Protein AF-0000000077138197 (afdb_homodimer)

pLDDT: mean 92.33, std 5.96, range [62.5, 98.19]

Sequence (238 aa):
MLIQSHRQENHLLLSIQRDVLMENSREFYQEFEKAIESSNFGKLTMDFHSVKFLDSSGIGAVIKASSALHNRGVEIFVTNLNKNLNSVFRLSGLNHILSILTLDEYLSKFPEFQNTLEAMLIQSHRQENHLLLSIQRDVLMENSREFYQEFEKAIESSNFGKLTMDFHSVKFLDSSGIGAVIKASSALHNRGVEIFVTNLNKNLNSVFRLSGLNHILSILTLDEYLSKFPEFQNTLEA

Nearest PDB structures (foldseek):
  1vc1-assembly1_B  TM=9.041E-01  e=8.697E-09  Thermotoga maritima
  1th8-assembly1_B  TM=8.758E-01  e=4.724E-08  Geobacillus stearothermophilus
  1til-assembly1_B  TM=8.844E-01  e=6.129E-08  Geobacillus stearothermophilus
  3f43-assembly1_A-2  TM=8.772E-01  e=8.839E-07  Thermotoga maritima
  1h4z-assembly1_A  TM=7.553E-01  e=9.433E-07  Lysinibacillus sphaericus

Solvent-accessible surface area (backbone atoms only — not comparable to full-atom values): 12598 Å² total; per-residue (Å²): 132,51,66,46,79,45,78,53,88,49,32,38,38,34,35,33,57,44,59,35,29,68,93,43,23,65,58,47,45,53,51,50,51,61,68,51,60,71,68,82,48,52,31,36,35,42,34,30,71,53,35,77,52,68,44,46,37,18,49,9,38,53,36,46,54,51,31,64,32,55,79,68,68,33,47,53,36,35,31,42,64,46,73,66,45,48,51,50,31,56,55,57,31,46,60,76,72,37,46,74,35,54,59,68,60,42,36,71,77,42,56,89,46,46,72,71,72,74,98,133,52,66,47,79,45,80,52,88,50,32,39,37,36,37,32,58,44,59,35,29,66,93,43,23,65,59,45,46,53,50,49,51,59,67,52,60,71,68,82,48,52,32,38,34,41,34,30,72,53,33,76,52,68,43,45,37,19,49,11,39,53,35,45,55,50,31,66,32,55,80,69,68,35,46,52,36,35,30,41,64,47,73,64,45,48,50,50,30,57,55,56,32,45,61,76,70,36,47,75,34,53,60,69,58,41,36,72,76,43,57,88,46,45,72,70,72,73,100

Structure (mmCIF, N/CA/C/O backbone):
data_AF-0000000077138197-model_v1
#
loop_
_entity.id
_entity.type
_entity.pdbx_description
1 polymer 'Anti-sigma factor antagonist'
#
loop_
_atom_site.group_PDB
_atom_site.id
_atom_site.type_symbol
_atom_site.label_atom_id
_atom_site.label_alt_id
_atom_site.label_comp_id
_atom_site.label_asym_id
_atom_site.label_entity_id
_atom_site.label_seq_id
_atom_site.pdbx_PDB_ins_code
_atom_site.Cartn_x
_atom_site.Cartn_y
_atom_site.Cartn_z
_atom_site.occupancy
_atom_site.B_iso_or_equiv
_atom_site.auth_seq_id
_atom_site.auth_comp_id
_atom_site.auth_asym_id
_atom_site.auth_atom_id
_atom_site.pdbx_PDB_model_num
ATOM 1 N N . MET A 1 1 ? 6.266 -9.695 -21.234 1 87.81 1 MET A N 1
ATOM 2 C CA . MET A 1 1 ? 5.578 -10.484 -20.219 1 87.81 1 MET A CA 1
ATOM 3 C C . MET A 1 1 ? 6.164 -10.219 -18.844 1 87.81 1 MET A C 1
ATOM 5 O O . MET A 1 1 ? 7.383 -10.289 -18.656 1 87.81 1 MET A O 1
ATOM 9 N N . LEU A 1 2 ? 5.281 -9.82 -17.859 1 94.88 2 LEU A N 1
ATOM 10 C CA . LEU A 1 2 ? 5.734 -9.383 -16.531 1 94.88 2 LEU A CA 1
ATOM 11 C C . LEU A 1 2 ? 5.598 -10.508 -15.516 1 94.88 2 LEU A C 1
ATOM 13 O O . LEU A 1 2 ? 6.293 -10.516 -14.5 1 94.88 2 LEU A O 1
ATOM 17 N N . ILE A 1 3 ? 4.727 -11.438 -15.852 1 97.06 3 ILE A N 1
ATOM 18 C CA . ILE A 1 3 ? 4.438 -12.477 -14.859 1 97.06 3 ILE A CA 1
ATOM 19 C C . ILE A 1 3 ? 4.453 -13.844 -15.531 1 97.06 3 ILE A C 1
ATOM 21 O O . ILE A 1 3 ? 3.842 -14.039 -16.594 1 97.06 3 ILE A O 1
ATOM 25 N N . GLN A 1 4 ? 5.215 -14.75 -15.031 1 96.5 4 GLN A N 1
ATOM 26 C CA . GLN A 1 4 ? 5.156 -16.156 -15.406 1 96.5 4 GLN A CA 1
ATOM 27 C C . GLN A 1 4 ? 4.434 -16.984 -14.344 1 96.5 4 GLN A C 1
ATOM 29 O O . GLN A 1 4 ? 4.766 -16.906 -13.156 1 96.5 4 GLN A O 1
ATOM 34 N N . SER A 1 5 ? 3.525 -17.781 -14.781 1 94.75 5 SER A N 1
ATOM 35 C CA . SER A 1 5 ? 2.695 -18.516 -13.828 1 94.75 5 SER A CA 1
ATOM 36 C C . SER A 1 5 ? 3.027 -20 -13.836 1 94.75 5 SER A C 1
ATOM 38 O O . SER A 1 5 ? 3.279 -20.578 -14.898 1 94.75 5 SER A O 1
ATOM 40 N N . HIS A 1 6 ? 3.121 -20.547 -12.609 1 94.06 6 HIS A N 1
ATOM 41 C CA . HIS A 1 6 ? 3.262 -21.984 -12.414 1 94.06 6 HIS A CA 1
ATOM 42 C C . HIS A 1 6 ? 2.227 -22.516 -11.422 1 94.06 6 HIS A C 1
ATOM 44 O O . HIS A 1 6 ? 2.072 -21.969 -10.328 1 94.06 6 HIS A O 1
ATOM 50 N N . ARG A 1 7 ? 1.563 -23.531 -11.859 1 92.06 7 ARG A N 1
ATOM 51 C CA . ARG A 1 7 ? 0.532 -24.078 -10.977 1 92.06 7 ARG A CA 1
ATOM 52 C C . ARG A 1 7 ? 0.875 -25.5 -10.547 1 92.06 7 ARG A C 1
ATOM 54 O O . ARG A 1 7 ? 1.329 -26.297 -11.359 1 92.06 7 ARG A O 1
ATOM 61 N N . GLN A 1 8 ? 0.761 -25.641 -9.219 1 90.56 8 GLN A N 1
ATOM 62 C CA . GLN A 1 8 ? 0.839 -26.984 -8.641 1 90.56 8 GLN A CA 1
ATOM 63 C C . GLN A 1 8 ? -0.302 -27.219 -7.652 1 90.56 8 GLN A C 1
ATOM 65 O O . GLN A 1 8 ? -0.311 -26.656 -6.555 1 90.56 8 GLN A O 1
ATOM 70 N N . GLU A 1 9 ? -1.23 -28.125 -8.078 1 86.94 9 GLU A N 1
ATOM 71 C CA . GLU A 1 9 ? -2.361 -28.469 -7.219 1 86.94 9 GLU A CA 1
ATOM 72 C C . GLU A 1 9 ? -3.111 -27.219 -6.77 1 86.94 9 GLU A C 1
ATOM 74 O O . GLU A 1 9 ? -3.631 -26.469 -7.594 1 86.94 9 GLU A O 1
ATOM 79 N N . ASN A 1 10 ? -3.051 -26.922 -5.566 1 92.88 10 ASN A N 1
ATOM 80 C CA . ASN A 1 10 ? -3.812 -25.844 -4.969 1 92.88 10 ASN A CA 1
ATOM 81 C C . ASN A 1 10 ? -2.941 -24.609 -4.73 1 92.88 10 ASN A C 1
ATOM 83 O O . ASN A 1 10 ? -3.23 -23.797 -3.846 1 92.88 10 ASN A O 1
ATOM 87 N N . HIS A 1 11 ? -1.806 -24.531 -5.484 1 95.62 11 HIS A N 1
ATOM 88 C CA . HIS A 1 11 ? -0.837 -23.469 -5.273 1 95.62 11 HIS A CA 1
ATOM 89 C C . HIS A 1 11 ? -0.413 -22.828 -6.594 1 95.62 11 HIS A C 1
ATOM 91 O O . HIS A 1 11 ? 0.076 -23.531 -7.488 1 95.62 11 HIS A O 1
ATOM 97 N N . LEU A 1 12 ? -0.648 -21.562 -6.719 1 96.12 12 LEU A N 1
ATOM 98 C CA . LEU A 1 12 ? -0.235 -20.797 -7.887 1 96.12 12 LEU A CA 1
ATOM 99 C C . LEU A 1 12 ? 1.014 -19.984 -7.582 1 96.12 12 LEU A C 1
ATOM 101 O O . LEU A 1 12 ? 1.04 -19.219 -6.613 1 96.12 12 LEU A O 1
ATOM 105 N N . LEU A 1 13 ? 2.053 -20.219 -8.336 1 96.81 13 LEU A N 1
ATOM 106 C CA . LEU A 1 13 ? 3.287 -19.453 -8.227 1 96.81 13 LEU A CA 1
ATOM 107 C C . LEU A 1 13 ? 3.395 -18.438 -9.359 1 96.81 13 LEU A C 1
ATOM 109 O O . LEU A 1 13 ? 3.334 -18.812 -10.539 1 96.81 13 LEU A O 1
ATOM 113 N N . LEU A 1 14 ? 3.51 -17.172 -9.016 1 97.12 14 LEU A N 1
ATOM 114 C CA . LEU A 1 14 ? 3.719 -16.109 -9.984 1 97.12 14 LEU A CA 1
ATOM 115 C C . LEU A 1 14 ? 5.141 -15.562 -9.898 1 97.12 14 LEU A C 1
ATOM 117 O O . LEU A 1 14 ? 5.523 -14.977 -8.891 1 97.12 14 LEU A O 1
ATOM 121 N N . SER A 1 15 ? 5.863 -15.789 -10.922 1 97.69 15 SER A N 1
ATOM 122 C CA . SER A 1 15 ? 7.203 -15.219 -11.008 1 97.69 15 SER A CA 1
ATOM 123 C C . SER A 1 15 ? 7.188 -13.859 -11.695 1 97.69 15 SER A C 1
ATOM 125 O O . SER A 1 15 ? 6.871 -13.758 -12.883 1 97.69 15 SER A O 1
ATOM 127 N N . ILE A 1 16 ? 7.543 -12.797 -10.914 1 97.94 16 ILE A N 1
ATOM 128 C CA . ILE A 1 16 ? 7.613 -11.453 -11.477 1 97.94 16 ILE A CA 1
ATOM 129 C C . ILE A 1 16 ? 8.938 -11.273 -12.219 1 97.94 16 ILE A C 1
ATOM 131 O O . ILE A 1 16 ? 10.008 -11.445 -11.633 1 97.94 16 ILE A O 1
ATOM 135 N N . GLN A 1 17 ? 8.859 -10.82 -13.43 1 97.06 17 GLN A N 1
ATOM 136 C CA . GLN A 1 17 ? 9.992 -10.969 -14.328 1 97.06 17 GLN A CA 1
ATOM 137 C C . GLN A 1 17 ? 10.82 -9.68 -14.398 1 97.06 17 GLN A C 1
ATOM 139 O O . GLN A 1 17 ? 11.906 -9.664 -14.977 1 97.06 17 GLN A O 1
ATOM 144 N N . ARG A 1 18 ? 10.312 -8.617 -13.922 1 95.69 18 ARG A N 1
ATOM 145 C CA . ARG A 1 18 ? 11.023 -7.344 -13.922 1 95.69 18 ARG A CA 1
ATOM 146 C C . ARG A 1 18 ? 10.438 -6.387 -12.891 1 95.69 18 ARG A C 1
ATOM 148 O O . ARG A 1 18 ? 9.461 -6.711 -12.219 1 95.69 18 ARG A O 1
ATOM 155 N N . ASP A 1 19 ? 11.062 -5.254 -12.812 1 96.69 19 ASP A N 1
ATOM 156 C CA . ASP A 1 19 ? 10.633 -4.223 -11.867 1 96.69 19 ASP A CA 1
ATOM 157 C C . ASP A 1 19 ? 9.203 -3.771 -12.172 1 96.69 19 ASP A C 1
ATOM 159 O O . ASP A 1 19 ? 8.797 -3.707 -13.328 1 96.69 19 ASP A O 1
ATOM 163 N N . VAL A 1 20 ? 8.43 -3.553 -11.172 1 93.75 20 VAL A N 1
ATOM 164 C CA . VAL A 1 20 ? 7.086 -3.006 -11.305 1 93.75 20 VAL A CA 1
ATOM 165 C C . VAL A 1 20 ? 7.098 -1.517 -10.969 1 93.75 20 VAL A C 1
ATOM 167 O O . VAL A 1 20 ? 7.316 -1.136 -9.812 1 93.75 20 VAL A O 1
ATOM 170 N N . LEU A 1 21 ? 6.918 -0.719 -11.992 1 91.5 21 LEU A N 1
ATOM 171 C CA . LEU A 1 21 ? 6.996 0.733 -11.891 1 91.5 21 LEU A CA 1
ATOM 172 C C . LEU A 1 21 ? 5.738 1.389 -12.453 1 91.5 21 LEU A C 1
ATOM 174 O O . LEU A 1 21 ? 4.828 0.698 -12.914 1 91.5 21 LEU A O 1
ATOM 178 N N . MET A 1 22 ? 5.668 2.59 -12.297 1 86.94 22 MET A N 1
ATOM 179 C CA . MET A 1 22 ? 4.531 3.373 -12.773 1 86.94 22 MET A CA 1
ATOM 180 C C . MET A 1 22 ? 4.238 3.07 -14.242 1 86.94 22 MET A C 1
ATOM 182 O O . MET A 1 22 ? 3.084 2.873 -14.625 1 86.94 22 MET A O 1
ATOM 186 N N . GLU A 1 23 ? 5.238 2.92 -15.008 1 89.94 23 GLU A N 1
ATOM 187 C CA . GLU A 1 23 ? 5.094 2.805 -16.453 1 89.94 23 GLU A CA 1
ATOM 188 C C . GLU A 1 23 ? 4.441 1.48 -16.844 1 89.94 23 GLU A C 1
ATOM 190 O O . GLU A 1 23 ? 3.861 1.359 -17.922 1 89.94 23 GLU A O 1
ATOM 195 N N . ASN A 1 24 ? 4.551 0.459 -15.922 1 93.38 24 ASN A N 1
ATOM 196 C CA . ASN A 1 24 ? 4.035 -0.843 -16.328 1 93.38 24 ASN A CA 1
ATOM 197 C C . ASN A 1 24 ? 3.086 -1.423 -15.289 1 93.38 24 ASN A C 1
ATOM 199 O O . ASN A 1 24 ? 2.744 -2.605 -15.344 1 93.38 24 ASN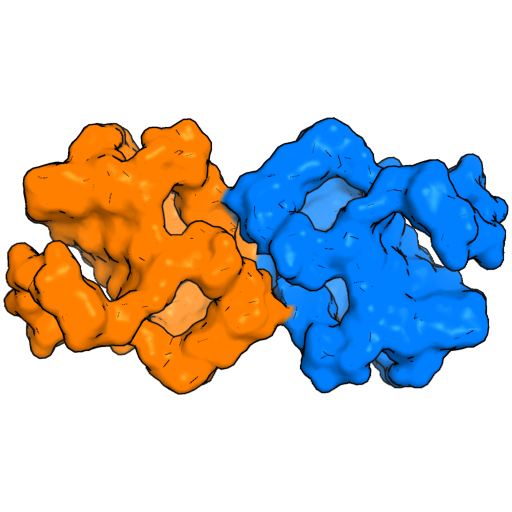 A O 1
ATOM 203 N N . SER A 1 25 ? 2.748 -0.617 -14.344 1 91.06 25 SER A N 1
ATOM 204 C CA . SER A 1 25 ? 1.896 -1.076 -13.25 1 91.06 25 SER A CA 1
ATOM 205 C C . SER A 1 25 ? 0.551 -1.574 -13.773 1 91.06 25 SER A C 1
ATOM 207 O O . SER A 1 25 ? 0.013 -2.562 -13.266 1 91.06 25 SER A O 1
ATOM 209 N N . AR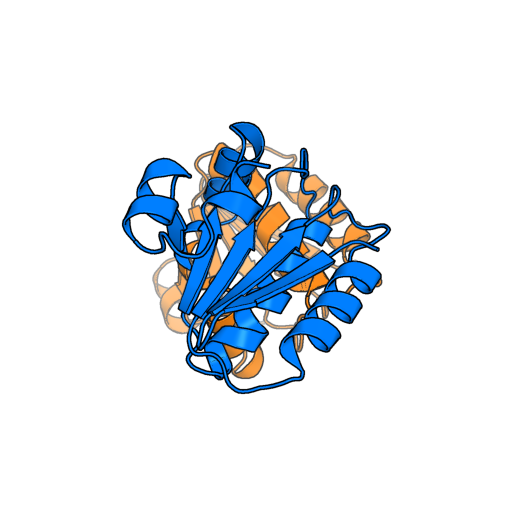G A 1 26 ? -0.021 -0.911 -14.734 1 89.5 26 ARG A N 1
ATOM 210 C CA . ARG A 1 26 ? -1.283 -1.343 -15.328 1 89.5 26 ARG A CA 1
ATOM 211 C C . ARG A 1 26 ? -1.139 -2.707 -15.992 1 89.5 26 ARG A C 1
ATOM 213 O O . ARG A 1 26 ? -1.975 -3.592 -15.797 1 89.5 26 ARG A O 1
ATOM 220 N N . GLU A 1 27 ? -0.152 -2.775 -16.766 1 93.94 27 GLU A N 1
ATOM 221 C CA . GLU A 1 27 ? 0.129 -4.047 -17.422 1 93.94 27 GLU A CA 1
ATOM 222 C C . GLU A 1 27 ? 0.333 -5.164 -16.406 1 93.94 27 GLU A C 1
ATOM 224 O O . GLU A 1 27 ? -0.181 -6.27 -16.578 1 93.94 27 GLU A O 1
ATOM 229 N N . PHE A 1 28 ? 1.085 -4.926 -15.359 1 95.38 28 PHE A N 1
ATOM 230 C CA . PHE A 1 28 ? 1.297 -5.887 -14.281 1 95.38 28 PHE A CA 1
ATOM 231 C C . PHE A 1 28 ? -0.034 -6.398 -13.742 1 95.38 28 PHE A C 1
ATOM 233 O O . PHE A 1 28 ? -0.247 -7.609 -13.641 1 95.38 28 PHE A O 1
ATOM 240 N N . TYR A 1 29 ? -0.879 -5.508 -13.477 1 92.25 29 TYR A N 1
ATOM 241 C CA . TYR A 1 29 ? -2.137 -5.906 -12.859 1 92.25 29 TYR A CA 1
ATOM 242 C C . TYR A 1 29 ? -3.008 -6.68 -13.844 1 92.25 29 TYR A C 1
ATOM 244 O O . TYR A 1 29 ? -3.684 -7.641 -13.461 1 92.25 29 TYR A O 1
ATOM 252 N N . GLN A 1 30 ? -2.986 -6.25 -15.062 1 93.31 30 GLN A N 1
ATOM 253 C CA . GLN A 1 30 ? -3.75 -6.977 -16.078 1 93.31 30 GLN A CA 1
ATOM 254 C C . GLN A 1 30 ? -3.271 -8.422 -16.203 1 93.31 30 GLN A C 1
ATOM 256 O O . GLN A 1 30 ? -4.086 -9.344 -16.266 1 93.31 30 GLN A O 1
ATOM 261 N N . GLU A 1 31 ? -2.039 -8.562 -16.172 1 95.5 31 GLU A N 1
ATOM 262 C CA . GLU A 1 31 ? -1.493 -9.914 -16.266 1 95.5 31 GLU A CA 1
ATOM 263 C C . GLU A 1 31 ? -1.791 -10.703 -14.984 1 95.5 31 GLU A C 1
ATOM 265 O O . GLU A 1 31 ? -2.064 -11.906 -15.047 1 95.5 31 GLU A O 1
ATOM 270 N N . PHE A 1 32 ? -1.693 -10.016 -13.875 1 95.62 32 PHE A N 1
ATOM 271 C CA . PHE A 1 32 ? -2.047 -10.641 -12.609 1 95.62 32 PHE A CA 1
ATOM 272 C C . PHE A 1 32 ? -3.482 -11.148 -12.641 1 95.62 32 PHE A C 1
ATOM 274 O O . PHE A 1 32 ? -3.74 -12.312 -12.328 1 95.62 32 PHE A O 1
ATOM 281 N N . GLU A 1 33 ? -4.352 -10.312 -13.086 1 93.06 33 GLU A N 1
ATOM 282 C CA . GLU A 1 33 ? -5.762 -10.68 -13.148 1 93.06 33 GLU A CA 1
ATOM 283 C C . GLU A 1 33 ? -5.98 -11.891 -14.055 1 93.06 33 GLU A C 1
ATOM 285 O O . GLU A 1 33 ? -6.746 -12.797 -13.711 1 93.06 33 GLU A O 1
ATOM 290 N N . LYS A 1 34 ? -5.332 -11.844 -15.133 1 93.94 34 LYS A N 1
ATOM 291 C CA . LYS A 1 34 ? -5.438 -12.961 -16.078 1 93.94 34 LYS A CA 1
ATOM 292 C C . LYS A 1 34 ? -4.934 -14.258 -15.445 1 93.94 34 LYS A C 1
ATOM 294 O O . LYS A 1 34 ? -5.535 -15.312 -15.633 1 93.94 34 LYS A O 1
ATOM 299 N N . ALA A 1 35 ? -3.863 -14.148 -14.688 1 93.44 35 ALA A N 1
ATOM 300 C CA . ALA A 1 35 ? -3.242 -15.328 -14.086 1 93.44 35 ALA A CA 1
ATOM 301 C C . ALA A 1 35 ? -4.156 -15.945 -13.031 1 93.44 35 ALA A C 1
ATOM 303 O O . ALA A 1 35 ? -4.141 -17.156 -12.828 1 93.44 35 ALA A O 1
ATOM 304 N N . ILE A 1 36 ? -4.965 -15.125 -12.383 1 92.81 36 ILE A N 1
ATOM 305 C CA . ILE A 1 36 ? -5.734 -15.656 -11.266 1 92.81 36 ILE A CA 1
ATOM 306 C C . ILE A 1 36 ? -7.164 -15.953 -11.711 1 92.81 36 ILE A C 1
ATOM 308 O O . ILE A 1 36 ? -7.988 -16.422 -10.922 1 92.81 36 ILE A O 1
ATOM 312 N N . GLU A 1 37 ? -7.387 -15.531 -12.93 1 87.31 37 GLU A N 1
ATOM 313 C CA . GLU A 1 37 ? -8.742 -15.719 -13.43 1 87.31 37 GLU A CA 1
ATOM 314 C C . GLU A 1 37 ? -9.203 -17.156 -13.266 1 87.31 37 GLU A C 1
ATOM 316 O O . GLU A 1 37 ? -10.367 -17.422 -12.938 1 87.31 37 GLU A O 1
ATOM 321 N N . SER A 1 38 ? -8.281 -18.016 -13.492 1 72.44 38 SER A N 1
ATOM 322 C CA . SER A 1 38 ? -8.695 -19.406 -13.305 1 72.44 38 SER A CA 1
ATOM 323 C C . SER A 1 38 ? -8.648 -19.797 -11.828 1 72.44 38 SER A C 1
ATOM 325 O O . SER A 1 38 ? -7.719 -19.438 -11.109 1 72.44 38 SER A O 1
ATOM 327 N N . SER A 1 39 ? -9.781 -19.703 -11.031 1 63.22 39 SER A N 1
ATOM 328 C CA . SER A 1 39 ? -10.195 -19.406 -9.664 1 63.22 39 SER A CA 1
ATOM 329 C C . SER A 1 39 ? -9.828 -20.531 -8.711 1 63.22 39 SER A C 1
ATOM 331 O O . SER A 1 39 ? -9.867 -20.375 -7.492 1 63.22 39 SER A O 1
ATOM 333 N N . ASN A 1 40 ? -9.352 -21.781 -8.914 1 81.31 40 ASN A N 1
ATOM 334 C CA . ASN A 1 40 ? -9.453 -22.594 -7.707 1 81.31 40 ASN A CA 1
ATOM 335 C C . ASN A 1 40 ? -8.086 -22.906 -7.113 1 81.31 40 ASN A C 1
ATOM 337 O O . ASN A 1 40 ? -7.418 -23.844 -7.535 1 81.31 40 ASN A O 1
ATOM 341 N N . PHE A 1 41 ? -7.492 -21.984 -6.367 1 91.81 41 PHE A N 1
ATOM 342 C CA . PHE A 1 41 ? -6.297 -22.219 -5.566 1 91.81 41 PHE A CA 1
ATOM 343 C C . PHE A 1 41 ? -6.422 -21.578 -4.195 1 91.81 41 PHE A C 1
ATOM 345 O O . PHE A 1 41 ? -7.047 -20.516 -4.055 1 91.81 41 PHE A O 1
ATOM 352 N N . GLY A 1 42 ? -5.895 -22.25 -3.256 1 94 42 GLY A N 1
ATOM 353 C CA . GLY A 1 42 ? -5.969 -21.766 -1.887 1 94 42 GLY A CA 1
ATOM 354 C C . GLY A 1 42 ? -4.734 -20.984 -1.461 1 94 42 GLY A C 1
ATOM 355 O O . GLY A 1 42 ? -4.738 -20.328 -0.422 1 94 42 GLY A O 1
ATOM 356 N N . LYS A 1 43 ? -3.646 -21.094 -2.33 1 95.56 43 LYS A N 1
ATOM 357 C CA . LYS A 1 43 ? -2.387 -20.422 -2.01 1 95.56 43 LYS A CA 1
ATOM 358 C C . LYS A 1 43 ? -1.781 -19.766 -3.248 1 95.56 43 LYS A C 1
ATOM 360 O O . LYS A 1 43 ? -1.862 -20.328 -4.348 1 95.56 43 LYS A O 1
ATOM 365 N N . LEU A 1 44 ? -1.231 -18.641 -3.09 1 96.25 44 LEU A N 1
ATOM 366 C CA . LEU A 1 44 ? -0.506 -17.938 -4.148 1 96.25 44 LEU A CA 1
ATOM 367 C C . LEU A 1 44 ? 0.832 -17.422 -3.635 1 96.25 44 LEU A C 1
ATOM 369 O O . LEU A 1 44 ? 0.91 -16.875 -2.529 1 96.25 44 LEU A O 1
ATOM 373 N N . THR A 1 45 ? 1.837 -17.656 -4.414 1 97.19 45 THR A N 1
ATOM 374 C CA . THR A 1 45 ? 3.154 -17.109 -4.102 1 97.19 45 THR A CA 1
ATOM 375 C C . THR A 1 45 ? 3.607 -16.141 -5.188 1 97.19 45 THR A C 1
ATOM 377 O O . THR A 1 45 ? 3.484 -16.422 -6.379 1 97.19 45 THR A O 1
ATOM 380 N N . MET A 1 46 ? 4.051 -15.031 -4.75 1 97.69 46 MET A N 1
ATOM 381 C CA . MET A 1 46 ? 4.754 -14.109 -5.641 1 97.69 46 MET A CA 1
ATOM 382 C C . MET A 1 46 ? 6.262 -14.211 -5.449 1 97.69 46 MET A C 1
ATOM 384 O O . MET A 1 46 ? 6.766 -14.047 -4.34 1 97.69 46 MET A O 1
ATOM 388 N N . ASP A 1 47 ? 6.895 -14.594 -6.527 1 98.19 47 ASP A N 1
ATOM 389 C CA . ASP A 1 47 ? 8.352 -14.719 -6.551 1 98.19 47 ASP A CA 1
ATOM 390 C C . ASP A 1 47 ? 9 -13.469 -7.145 1 98.19 47 ASP A C 1
ATOM 392 O O . ASP A 1 47 ? 8.75 -13.133 -8.305 1 98.19 47 ASP A O 1
ATOM 396 N N . PHE A 1 48 ? 9.875 -12.789 -6.371 1 98.06 48 PHE A N 1
ATOM 397 C CA . PHE A 1 48 ? 10.445 -11.516 -6.777 1 98.06 48 PHE A CA 1
ATOM 398 C C . PHE A 1 48 ? 11.914 -11.664 -7.145 1 98.06 48 PHE A C 1
ATOM 400 O O . PHE A 1 48 ? 12.688 -10.703 -7.059 1 98.06 48 PHE A O 1
ATOM 407 N N . HIS A 1 49 ? 12.305 -12.82 -7.527 1 96.94 49 HIS A N 1
ATOM 408 C CA . HIS A 1 49 ? 13.695 -13.141 -7.805 1 96.94 49 HIS A CA 1
ATOM 409 C C . HIS A 1 49 ? 14.273 -12.203 -8.859 1 96.94 49 HIS A C 1
ATOM 411 O O . HIS A 1 49 ? 15.438 -11.812 -8.781 1 96.94 49 HIS A O 1
ATOM 417 N N . SER A 1 50 ? 13.5 -11.773 -9.828 1 97.31 50 SER A N 1
ATOM 418 C CA . SER A 1 50 ? 13.992 -10.992 -10.969 1 97.31 50 SER A CA 1
ATOM 419 C C . SER A 1 50 ? 13.68 -9.516 -10.789 1 97.31 50 SER A C 1
ATOM 421 O O . SER A 1 50 ? 13.859 -8.719 -11.719 1 97.31 50 SER A O 1
ATOM 423 N N . VAL A 1 51 ? 13.172 -9.117 -9.617 1 97.69 51 VAL A N 1
ATOM 424 C CA . VAL A 1 51 ? 12.766 -7.734 -9.359 1 97.69 51 VAL A CA 1
ATOM 425 C C . VAL A 1 51 ? 13.844 -7.031 -8.531 1 97.69 51 VAL A C 1
ATOM 427 O O . VAL A 1 51 ? 14.273 -7.543 -7.496 1 97.69 51 VAL A O 1
ATOM 430 N N . LYS A 1 52 ? 14.242 -5.938 -8.977 1 96.75 52 LYS A N 1
ATOM 431 C CA . LYS A 1 52 ? 15.273 -5.188 -8.266 1 96.75 52 LYS A CA 1
ATOM 432 C C . LYS A 1 52 ? 14.672 -4.023 -7.484 1 96.75 52 LYS A C 1
ATOM 434 O O . LYS A 1 52 ? 15.172 -3.666 -6.414 1 96.75 52 LYS A O 1
ATOM 439 N N . PHE A 1 53 ? 13.531 -3.557 -8.125 1 94.25 53 PHE A N 1
ATOM 440 C CA . PHE A 1 53 ? 13.008 -2.326 -7.543 1 94.25 53 PHE A CA 1
ATOM 441 C C . PHE A 1 53 ? 11.492 -2.252 -7.703 1 94.25 53 PHE A C 1
ATOM 443 O O . PHE A 1 53 ? 10.938 -2.816 -8.648 1 94.25 53 PHE A O 1
ATOM 450 N N . LEU A 1 54 ? 10.867 -1.54 -6.648 1 93.31 54 LEU A N 1
ATOM 451 C CA . LEU A 1 54 ? 9.461 -1.146 -6.699 1 93.31 54 LEU A CA 1
ATOM 452 C C . LEU A 1 54 ? 9.305 0.343 -6.406 1 93.31 54 LEU A C 1
ATOM 454 O O . LEU A 1 54 ? 9.875 0.853 -5.438 1 93.31 54 LEU A O 1
ATOM 458 N N . ASP A 1 55 ? 8.688 1.013 -7.246 1 89.25 55 ASP A N 1
ATOM 459 C CA . ASP A 1 55 ? 8.32 2.379 -6.883 1 89.25 55 ASP A CA 1
ATOM 460 C C . ASP A 1 55 ? 6.934 2.428 -6.25 1 89.25 55 ASP A C 1
ATOM 462 O O . ASP A 1 55 ? 6.355 1.388 -5.93 1 89.25 55 ASP A O 1
ATOM 466 N N . SER A 1 56 ? 6.383 3.512 -6.055 1 85.81 56 SER A N 1
ATOM 467 C CA . SER A 1 56 ? 5.102 3.668 -5.375 1 85.81 56 SER A CA 1
ATOM 468 C C . SER A 1 56 ? 3.977 3.006 -6.16 1 85.81 56 SER A C 1
ATOM 470 O O . SER A 1 56 ? 3.066 2.414 -5.578 1 85.81 56 SER A O 1
ATOM 472 N N . SER A 1 57 ? 4.035 3.186 -7.449 1 87.88 57 SER A N 1
ATOM 473 C CA . SER A 1 57 ? 3.004 2.553 -8.266 1 87.88 57 SER A CA 1
ATOM 474 C C . SER A 1 57 ? 3.109 1.032 -8.203 1 87.88 57 SER A C 1
ATOM 476 O O . SER A 1 57 ? 2.092 0.334 -8.211 1 87.88 57 SER A O 1
ATOM 478 N N . GLY A 1 58 ? 4.355 0.58 -8.133 1 92.25 58 GLY A N 1
ATOM 479 C CA . GLY A 1 58 ? 4.562 -0.849 -7.957 1 92.25 58 GLY A CA 1
ATOM 480 C C . GLY A 1 58 ? 4.023 -1.37 -6.637 1 92.25 58 GLY A C 1
ATOM 481 O O . GLY A 1 58 ? 3.387 -2.426 -6.594 1 92.25 58 GLY A O 1
ATOM 482 N N . ILE A 1 59 ? 4.219 -0.625 -5.645 1 92.38 59 ILE A N 1
ATOM 483 C CA . ILE A 1 59 ? 3.674 -0.951 -4.328 1 92.38 59 ILE A CA 1
ATOM 484 C C . ILE A 1 59 ? 2.15 -1.022 -4.402 1 92.38 59 ILE A C 1
ATOM 486 O O . ILE A 1 59 ? 1.546 -1.995 -3.945 1 92.38 59 ILE A O 1
ATOM 490 N N . GLY A 1 60 ? 1.594 -0.039 -4.977 1 91.56 60 GLY A N 1
ATOM 491 C CA . GLY A 1 60 ? 0.152 -0.014 -5.164 1 91.56 60 GLY A CA 1
ATOM 492 C C . GLY A 1 60 ? -0.369 -1.21 -5.938 1 91.56 60 GLY A C 1
ATOM 493 O O . GLY A 1 60 ? -1.402 -1.782 -5.582 1 91.56 60 GLY A O 1
ATOM 494 N N . ALA A 1 61 ? 0.363 -1.564 -6.949 1 92.06 61 ALA A N 1
ATOM 495 C CA . ALA A 1 61 ? -0.044 -2.691 -7.785 1 92.06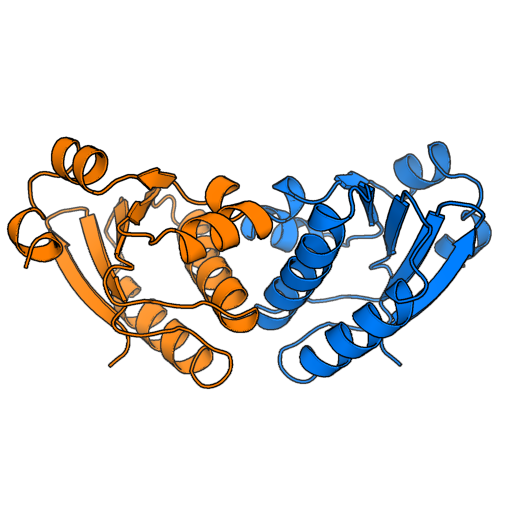 61 ALA A CA 1
ATOM 496 C C . ALA A 1 61 ? -0.025 -3.996 -6.992 1 92.06 61 ALA A C 1
ATOM 498 O O . ALA A 1 61 ? -0.935 -4.816 -7.113 1 92.06 61 ALA A O 1
ATOM 499 N N . VAL A 1 62 ? 0.988 -4.176 -6.172 1 94.31 62 VAL A N 1
ATOM 500 C CA . VAL A 1 62 ? 1.102 -5.371 -5.348 1 94.31 62 VAL A CA 1
ATOM 501 C C . VAL A 1 62 ? -0.028 -5.398 -4.32 1 94.31 62 VAL A C 1
ATOM 503 O O . VAL A 1 62 ? -0.641 -6.445 -4.09 1 94.31 62 VAL A O 1
ATOM 506 N N . ILE A 1 63 ? -0.327 -4.332 -3.801 1 92.31 63 ILE A N 1
ATOM 507 C CA . ILE A 1 63 ? -1.41 -4.215 -2.83 1 92.31 63 ILE A CA 1
ATOM 508 C C . ILE A 1 63 ? -2.744 -4.527 -3.506 1 92.31 63 ILE A C 1
ATOM 510 O O . ILE A 1 63 ? -3.557 -5.281 -2.967 1 92.31 63 ILE A O 1
ATOM 514 N N 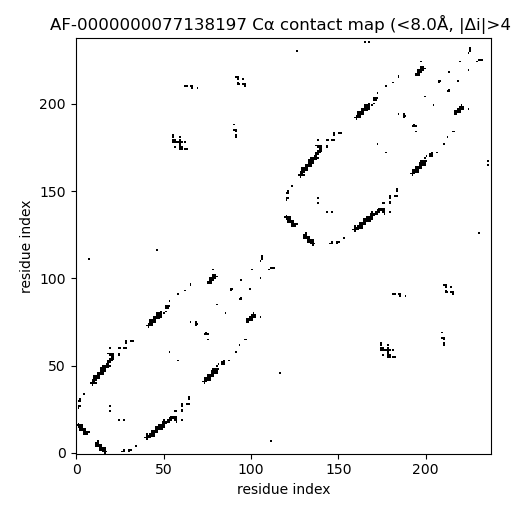. LYS A 1 64 ? -2.941 -3.9 -4.66 1 90.12 64 LYS A N 1
ATOM 515 C CA . LYS A 1 64 ? -4.172 -4.164 -5.402 1 90.12 64 LYS A CA 1
ATOM 516 C C . LYS A 1 64 ? -4.332 -5.652 -5.695 1 90.12 64 LYS A C 1
ATOM 518 O O . LYS A 1 64 ? -5.41 -6.219 -5.504 1 90.12 64 LYS A O 1
ATOM 523 N N . ALA A 1 65 ? -3.293 -6.227 -6.137 1 91.75 65 ALA A N 1
ATOM 524 C CA . ALA A 1 65 ? -3.293 -7.656 -6.426 1 91.75 65 ALA A CA 1
ATOM 525 C C . ALA A 1 65 ? -3.621 -8.469 -5.172 1 91.75 65 ALA A C 1
ATOM 527 O O . ALA A 1 65 ? -4.473 -9.359 -5.211 1 91.75 65 ALA A O 1
ATOM 528 N N . SER A 1 66 ? -2.961 -8.133 -4.055 1 91.56 66 SER A N 1
ATOM 529 C CA . SER A 1 66 ? -3.154 -8.844 -2.799 1 91.56 66 SER A CA 1
ATOM 530 C C . SER A 1 66 ? -4.578 -8.672 -2.277 1 91.56 66 SER A C 1
ATOM 532 O O . SER A 1 66 ? -5.18 -9.617 -1.772 1 91.56 66 SER A O 1
ATOM 534 N N . SER A 1 67 ? -5.105 -7.535 -2.445 1 87.06 67 SER A N 1
ATOM 535 C CA . SER A 1 67 ? -6.461 -7.242 -1.984 1 87.06 67 SER A CA 1
ATOM 536 C C . SER A 1 67 ? -7.496 -8.055 -2.76 1 87.06 67 SER A C 1
ATOM 538 O O . SER A 1 67 ? -8.477 -8.523 -2.186 1 87.06 67 SER A O 1
ATOM 540 N N . ALA A 1 68 ? -7.246 -8.172 -4.047 1 86 68 ALA A N 1
ATOM 541 C CA . ALA A 1 68 ? -8.148 -8.953 -4.887 1 86 68 ALA A CA 1
ATOM 542 C C . ALA A 1 68 ? -8.211 -10.406 -4.418 1 86 68 ALA A C 1
ATOM 544 O O . ALA A 1 68 ? -9.242 -11.062 -4.566 1 86 68 ALA A O 1
ATOM 545 N N . LEU A 1 69 ? -7.164 -10.867 -3.773 1 89.06 69 LEU A N 1
ATOM 546 C CA . LEU A 1 69 ? -7.066 -12.258 -3.352 1 89.06 69 LEU A CA 1
ATOM 547 C C . LEU A 1 69 ? -7.609 -12.438 -1.937 1 89.06 69 LEU A C 1
ATOM 549 O O . LEU A 1 69 ? -8.086 -13.516 -1.583 1 89.06 69 LEU A O 1
ATOM 553 N N . HIS A 1 70 ? -7.359 -11.414 -1.103 1 82.31 70 HIS A N 1
ATOM 554 C CA . HIS A 1 70 ? -7.855 -11.492 0.268 1 82.31 70 HIS A CA 1
ATOM 555 C C . HIS A 1 70 ? -9.352 -11.766 0.298 1 82.31 70 HIS A C 1
ATOM 557 O O . HIS A 1 70 ? -9.828 -12.555 1.123 1 82.31 70 HIS A O 1
ATOM 563 N N . ASN A 1 71 ? -10.031 -11.195 -0.671 1 77.19 71 ASN A N 1
ATOM 564 C CA . ASN A 1 71 ? -11.477 -11.375 -0.752 1 77.19 71 ASN A CA 1
ATOM 565 C C . ASN A 1 71 ? -11.844 -12.805 -1.142 1 77.19 71 ASN A C 1
ATOM 567 O O . ASN A 1 71 ? -12.984 -13.227 -0.949 1 77.19 71 ASN A O 1
ATOM 571 N N . ARG A 1 72 ? -10.875 -13.609 -1.601 1 83.75 72 ARG A N 1
ATOM 572 C CA . ARG A 1 72 ? -11.109 -14.961 -2.086 1 83.75 72 ARG A CA 1
ATOM 573 C C . ARG A 1 72 ? -10.695 -16 -1.046 1 83.75 72 ARG A C 1
ATOM 575 O O . ARG A 1 72 ? -10.898 -17.203 -1.241 1 83.75 72 ARG A O 1
ATOM 582 N N . GLY A 1 73 ? -10.125 -15.602 0.035 1 85.44 73 GLY A N 1
ATOM 583 C CA . GLY A 1 73 ? -9.664 -16.531 1.054 1 85.44 73 GLY A CA 1
ATOM 584 C C . GLY A 1 73 ? -8.344 -17.203 0.703 1 85.44 73 GLY A C 1
ATOM 585 O O . GLY A 1 73 ? -8.055 -18.297 1.181 1 85.44 73 GLY A O 1
ATOM 586 N N . VAL A 1 74 ? -7.645 -16.688 -0.229 1 92.12 74 VAL A N 1
ATOM 587 C CA . VAL A 1 74 ? -6.371 -17.234 -0.687 1 92.12 74 VAL A CA 1
ATOM 588 C C . VAL A 1 74 ? -5.246 -16.75 0.229 1 92.12 74 VAL A C 1
ATOM 590 O O . VAL A 1 74 ? -5.176 -15.57 0.574 1 92.12 74 VAL A O 1
ATOM 593 N N . GLU A 1 75 ? -4.371 -17.656 0.694 1 94.06 75 GLU A N 1
ATOM 594 C CA . GLU A 1 75 ? -3.154 -17.281 1.412 1 94.06 75 GLU A CA 1
ATOM 595 C C . GLU A 1 75 ? -2.074 -16.797 0.451 1 94.06 75 GLU A C 1
ATOM 597 O O . GLU A 1 75 ? -1.779 -17.453 -0.547 1 94.06 75 GLU A O 1
ATOM 602 N N . ILE A 1 76 ? -1.538 -15.672 0.76 1 95.31 76 ILE A N 1
ATOM 603 C CA . ILE A 1 76 ? -0.573 -15.07 -0.155 1 95.31 76 ILE A CA 1
ATOM 604 C C . ILE A 1 76 ? 0.817 -15.094 0.476 1 95.31 76 ILE A C 1
ATOM 606 O O . ILE A 1 76 ? 1.002 -14.633 1.603 1 95.31 76 ILE A O 1
ATOM 610 N N . PHE A 1 77 ? 1.793 -15.633 -0.294 1 97.38 77 PHE A N 1
ATOM 611 C CA . PHE A 1 77 ? 3.193 -15.664 0.113 1 97.38 77 PHE A CA 1
ATOM 612 C C . PHE A 1 77 ? 4.055 -14.844 -0.839 1 97.38 77 PHE A C 1
ATOM 614 O O . PHE A 1 77 ? 3.707 -14.672 -2.01 1 97.38 77 PHE A O 1
ATOM 621 N N . VAL A 1 78 ? 5.152 -14.328 -0.33 1 98.12 78 VAL A N 1
ATOM 622 C CA . VAL A 1 78 ? 6.172 -13.625 -1.104 1 98.12 78 VAL A CA 1
ATOM 623 C C . VAL A 1 78 ? 7.551 -14.195 -0.785 1 98.12 78 VAL A C 1
ATOM 625 O O . VAL A 1 78 ? 7.863 -14.461 0.378 1 98.12 78 VAL A O 1
ATOM 628 N N . THR A 1 79 ? 8.312 -14.406 -1.782 1 98.06 79 THR A N 1
ATOM 629 C CA . THR A 1 79 ? 9.664 -14.906 -1.558 1 98.06 79 THR A CA 1
ATOM 630 C C . THR A 1 79 ? 10.656 -14.234 -2.502 1 98.06 79 THR A C 1
ATOM 632 O O . THR A 1 79 ? 10.258 -13.492 -3.4 1 98.06 79 THR A O 1
ATOM 635 N N . ASN A 1 80 ? 11.953 -14.391 -2.184 1 98 80 ASN A N 1
ATOM 636 C CA . ASN A 1 80 ? 13.07 -13.922 -2.998 1 98 80 ASN A CA 1
ATOM 637 C C . ASN A 1 80 ? 13.117 -12.398 -3.076 1 98 80 ASN A C 1
ATOM 639 O O . ASN A 1 80 ? 13.336 -11.836 -4.148 1 98 80 ASN A O 1
ATOM 643 N N . LEU A 1 81 ? 12.867 -11.82 -1.938 1 97.75 81 LEU A N 1
ATOM 644 C CA . LEU A 1 81 ? 13.102 -10.383 -1.833 1 97.75 81 LEU A CA 1
ATOM 645 C C . LEU A 1 81 ? 14.578 -10.086 -1.605 1 97.75 81 LEU A C 1
ATOM 647 O O . LEU A 1 81 ? 15.219 -10.711 -0.759 1 97.75 81 LEU A O 1
ATOM 651 N N . ASN A 1 82 ? 15.07 -9.188 -2.436 1 97.44 82 ASN A N 1
ATOM 652 C CA . ASN A 1 82 ? 16.406 -8.688 -2.096 1 97.44 82 ASN A CA 1
ATOM 653 C C . ASN A 1 82 ? 16.359 -7.715 -0.922 1 97.44 82 ASN A C 1
ATOM 655 O O . ASN A 1 82 ? 15.281 -7.426 -0.394 1 97.44 82 ASN A O 1
ATOM 659 N N . LYS A 1 83 ? 17.453 -7.215 -0.514 1 96.75 83 LYS A N 1
ATOM 660 C CA . LYS A 1 83 ? 17.562 -6.355 0.663 1 96.75 83 LYS A CA 1
ATOM 661 C C . LYS A 1 83 ? 16.703 -5.102 0.498 1 96.75 83 LYS A C 1
ATOM 663 O O . LYS A 1 83 ? 15.953 -4.73 1.401 1 96.75 83 LYS A O 1
ATOM 668 N N . ASN A 1 84 ? 16.828 -4.523 -0.693 1 96 84 ASN A N 1
ATOM 669 C CA . ASN A 1 84 ? 16.062 -3.307 -0.976 1 96 84 ASN A CA 1
ATOM 670 C C . ASN A 1 84 ? 14.562 -3.559 -0.937 1 96 84 ASN A C 1
ATOM 672 O O . ASN A 1 84 ? 13.82 -2.793 -0.323 1 96 84 ASN A O 1
ATOM 676 N N . LEU A 1 85 ? 14.141 -4.684 -1.487 1 97.25 85 LEU A N 1
ATOM 677 C CA . LEU A 1 85 ? 12.719 -5.004 -1.53 1 97.25 85 LEU A CA 1
ATOM 678 C C . LEU A 1 85 ? 12.195 -5.312 -0.134 1 97.25 85 LEU A C 1
ATOM 680 O O . LEU A 1 85 ? 11.055 -4.977 0.191 1 97.25 85 LEU A O 1
ATOM 684 N N . ASN A 1 86 ? 13.055 -5.902 0.679 1 96.56 86 ASN A N 1
ATOM 685 C CA . ASN A 1 86 ? 12.664 -6.137 2.064 1 96.56 86 ASN A CA 1
ATOM 686 C C . ASN A 1 86 ? 12.375 -4.828 2.795 1 96.56 86 ASN A C 1
ATOM 688 O O . ASN A 1 86 ? 11.383 -4.723 3.52 1 96.56 86 ASN A O 1
ATOM 692 N N . SER A 1 87 ? 13.227 -3.912 2.564 1 93.44 87 SER A N 1
ATOM 693 C CA . SER A 1 87 ? 13.039 -2.604 3.182 1 93.44 87 SER A CA 1
ATOM 694 C C . SER A 1 87 ? 11.758 -1.935 2.68 1 93.44 87 SER A C 1
ATOM 696 O O . SER A 1 87 ? 10.992 -1.375 3.467 1 93.44 87 SER A O 1
ATOM 698 N N . VAL A 1 88 ? 11.531 -2.039 1.416 1 93 88 VAL A N 1
ATOM 699 C CA . VAL A 1 88 ? 10.344 -1.455 0.8 1 93 88 VAL A CA 1
ATOM 700 C C . VAL A 1 88 ? 9.094 -2.1 1.383 1 93 88 VAL A C 1
ATOM 702 O O . VAL A 1 88 ? 8.133 -1.405 1.731 1 93 88 VAL A O 1
ATOM 705 N N . PHE A 1 89 ? 9.086 -3.404 1.57 1 94.94 89 PHE A N 1
ATOM 706 C CA . PHE A 1 89 ? 7.941 -4.125 2.111 1 94.94 89 PHE A CA 1
ATOM 707 C C . PHE A 1 89 ? 7.672 -3.713 3.553 1 94.94 89 PHE A C 1
ATOM 709 O O . PHE A 1 89 ? 6.52 -3.545 3.949 1 94.94 89 PHE A O 1
ATOM 716 N N . ARG A 1 90 ? 8.695 -3.473 4.25 1 91.12 90 ARG A N 1
ATOM 717 C CA . ARG A 1 90 ? 8.555 -3.062 5.641 1 91.12 90 ARG A CA 1
ATOM 718 C C . ARG A 1 90 ? 8.031 -1.636 5.742 1 91.12 90 ARG A C 1
ATOM 720 O O . ARG A 1 90 ? 7.066 -1.372 6.465 1 91.12 90 ARG A O 1
ATOM 727 N N . LEU A 1 91 ? 8.641 -0.788 4.957 1 87.06 91 LEU A N 1
ATOM 728 C CA . LEU A 1 91 ? 8.297 0.63 5.004 1 87.06 91 LEU A CA 1
ATOM 729 C C . LEU A 1 91 ? 6.875 0.861 4.516 1 87.06 91 LEU A C 1
ATOM 731 O O . LEU A 1 91 ? 6.18 1.748 5.012 1 87.06 91 LEU A O 1
ATOM 735 N N . SER A 1 92 ? 6.441 0.048 3.594 1 89.25 92 SER A N 1
ATOM 736 C CA . SER A 1 92 ? 5.125 0.228 2.992 1 89.25 92 SER A CA 1
ATOM 737 C C . SER A 1 92 ? 4.059 -0.556 3.748 1 89.25 92 SER A C 1
ATOM 739 O O . SER A 1 92 ? 2.867 -0.436 3.455 1 89.25 92 SER A O 1
ATOM 741 N N . GLY A 1 93 ? 4.488 -1.456 4.703 1 88.5 93 GLY A N 1
ATOM 742 C CA . GLY A 1 93 ? 3.549 -2.248 5.48 1 88.5 93 GLY A CA 1
ATOM 743 C C . GLY A 1 93 ? 3.076 -3.494 4.754 1 88.5 93 GLY A C 1
ATOM 744 O O . GLY A 1 93 ? 2.16 -4.176 5.219 1 88.5 93 GLY A O 1
ATOM 745 N N . LEU A 1 94 ? 3.641 -3.816 3.645 1 92.38 94 LEU A N 1
ATOM 746 C CA . LEU A 1 94 ? 3.273 -5.008 2.887 1 92.38 94 LEU A CA 1
ATOM 747 C C . LEU A 1 94 ? 3.496 -6.27 3.715 1 92.38 94 LEU A C 1
ATOM 749 O O . LEU A 1 94 ? 2.758 -7.246 3.572 1 92.38 94 LEU A O 1
ATOM 753 N N . ASN A 1 95 ? 4.469 -6.172 4.582 1 91.69 95 ASN A N 1
ATOM 754 C CA . ASN A 1 95 ? 4.77 -7.332 5.41 1 91.69 95 ASN A CA 1
ATOM 755 C C . ASN A 1 95 ? 3.656 -7.609 6.418 1 91.69 95 ASN A C 1
ATOM 757 O O . ASN A 1 95 ? 3.619 -8.68 7.031 1 91.69 95 ASN A O 1
ATOM 761 N N . HIS A 1 96 ? 2.727 -6.75 6.496 1 88.75 96 HIS A N 1
ATOM 762 C CA . HIS A 1 96 ? 1.599 -6.957 7.395 1 88.75 96 HIS A CA 1
ATOM 763 C C . HIS A 1 96 ? 0.452 -7.672 6.688 1 88.75 96 HIS A C 1
ATOM 765 O O . HIS A 1 96 ? -0.422 -8.25 7.336 1 88.75 96 HIS A O 1
ATOM 771 N N . ILE A 1 97 ? 0.462 -7.59 5.363 1 87.62 97 ILE A N 1
ATOM 772 C CA . ILE A 1 97 ? -0.679 -8.172 4.664 1 87.62 97 ILE A CA 1
ATOM 773 C C . ILE A 1 97 ? -0.227 -9.383 3.857 1 87.62 97 ILE A C 1
ATOM 775 O O . ILE A 1 97 ? -1.053 -10.188 3.42 1 87.62 97 ILE A O 1
ATOM 779 N N . LEU A 1 98 ? 1.034 -9.477 3.682 1 93.5 98 LEU A N 1
ATOM 780 C CA . LEU A 1 98 ? 1.613 -10.594 2.945 1 93.5 98 LEU A CA 1
ATOM 781 C C . LEU A 1 98 ? 2.561 -11.398 3.832 1 93.5 98 LEU A C 1
ATOM 783 O O . LEU A 1 98 ? 3.25 -10.828 4.684 1 93.5 98 LEU A O 1
ATOM 787 N N . SER A 1 99 ? 2.654 -12.75 3.592 1 96.06 99 SER A N 1
ATOM 788 C CA . SER A 1 99 ? 3.598 -13.602 4.309 1 96.06 99 SER A CA 1
ATOM 789 C C . SER A 1 99 ? 4.93 -13.688 3.574 1 96.06 99 SER A C 1
ATOM 791 O O . SER A 1 99 ? 5.031 -14.344 2.533 1 96.06 99 SER A O 1
ATOM 793 N N . ILE A 1 100 ? 5.883 -13.039 4.145 1 97.56 100 ILE A N 1
ATOM 794 C CA . ILE A 1 100 ? 7.195 -13.023 3.514 1 97.56 100 ILE A CA 1
ATOM 795 C C . ILE A 1 100 ? 8.031 -14.188 4.039 1 97.56 100 ILE A C 1
ATOM 797 O O . ILE A 1 100 ? 8.219 -14.328 5.25 1 97.56 100 ILE A O 1
ATOM 801 N N . LEU A 1 101 ? 8.508 -14.992 3.162 1 97.56 101 LEU A N 1
ATOM 802 C CA . LEU A 1 101 ? 9.359 -16.125 3.514 1 97.56 101 LEU A CA 1
ATOM 803 C C . LEU A 1 101 ? 10.695 -16.031 2.787 1 97.56 101 LEU A C 1
ATOM 805 O O . LEU A 1 101 ? 10.75 -15.656 1.613 1 97.56 101 LEU A O 1
ATOM 809 N N . THR A 1 102 ? 11.727 -16.406 3.523 1 96.75 102 THR A N 1
ATOM 810 C CA . THR A 1 102 ? 12.977 -16.656 2.811 1 96.75 102 THR A CA 1
ATOM 811 C C . THR A 1 102 ? 12.828 -17.828 1.84 1 96.75 102 THR A C 1
ATOM 813 O O . THR A 1 102 ? 11.883 -18.609 1.949 1 96.75 102 THR A O 1
ATOM 816 N N . LEU A 1 103 ? 13.766 -17.875 0.926 1 96.19 103 LEU A N 1
ATOM 817 C CA . LEU A 1 103 ? 13.695 -18.984 -0.02 1 96.19 103 LEU A CA 1
ATOM 818 C C . LEU A 1 103 ? 13.75 -20.312 0.707 1 96.19 103 LEU A C 1
ATOM 820 O O . LEU A 1 103 ? 12.969 -21.219 0.403 1 96.19 103 LEU A O 1
ATOM 824 N N . ASP A 1 104 ? 14.641 -20.406 1.681 1 96.38 104 ASP A N 1
ATOM 825 C CA . ASP A 1 104 ? 14.789 -21.641 2.43 1 96.38 104 ASP A CA 1
ATOM 826 C C . ASP A 1 104 ? 13.5 -22 3.168 1 96.38 104 ASP A C 1
ATOM 828 O O . ASP A 1 104 ? 13.055 -23.141 3.139 1 96.38 104 ASP A O 1
ATOM 832 N N . GLU A 1 105 ? 12.914 -21.094 3.848 1 97.56 105 GLU A N 1
ATOM 833 C CA . GLU A 1 105 ? 11.656 -21.297 4.559 1 97.56 105 GLU A CA 1
ATOM 834 C C . GLU A 1 105 ? 10.547 -21.719 3.6 1 97.56 105 GLU A C 1
ATOM 836 O O . GLU A 1 105 ? 9.758 -22.609 3.91 1 97.56 105 GLU A O 1
ATOM 841 N N . TYR A 1 106 ? 10.531 -20.984 2.443 1 96.94 106 TYR A N 1
ATOM 842 C CA . TYR A 1 106 ? 9.484 -21.25 1.469 1 96.94 106 TYR A CA 1
ATOM 843 C C . TYR A 1 106 ? 9.594 -22.672 0.924 1 96.94 106 TYR A C 1
ATOM 845 O O . TYR A 1 106 ? 8.594 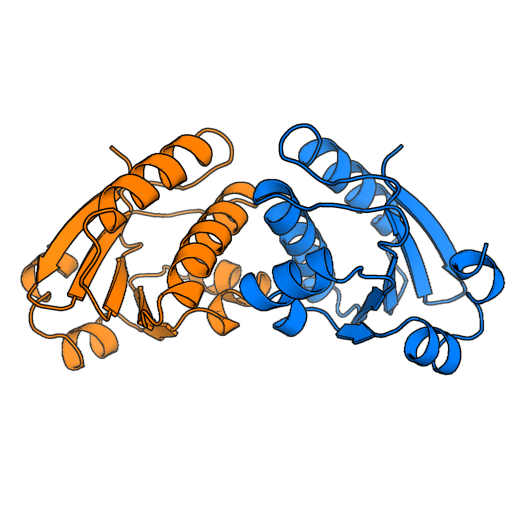-23.406 0.854 1 96.94 106 TYR A O 1
ATOM 853 N N . LEU A 1 107 ? 10.781 -23.078 0.566 1 96.12 107 LEU A N 1
ATOM 854 C CA . LEU A 1 107 ? 10.984 -24.391 -0.048 1 96.12 107 LEU A CA 1
ATOM 855 C C . LEU A 1 107 ? 10.781 -25.5 0.97 1 96.12 107 LEU A C 1
ATOM 857 O O . LEU A 1 107 ? 10.406 -26.609 0.606 1 96.12 107 LEU A O 1
ATOM 861 N N . SER A 1 108 ? 11.062 -25.203 2.246 1 96.88 108 SER A N 1
ATOM 862 C CA . SER A 1 108 ? 10.75 -26.172 3.295 1 96.88 108 SER A CA 1
ATOM 863 C C . SER A 1 108 ? 9.25 -26.406 3.398 1 96.88 108 SER A C 1
ATOM 865 O O . SER A 1 108 ? 8.812 -27.547 3.598 1 96.88 108 SER A O 1
ATOM 867 N N . LYS A 1 109 ? 8.469 -25.375 3.219 1 95.19 109 LYS A N 1
ATOM 868 C CA . LYS A 1 109 ? 7.016 -25.438 3.334 1 95.19 109 LYS A CA 1
ATOM 869 C C . LYS A 1 109 ? 6.383 -25.984 2.059 1 95.19 109 LYS A C 1
ATOM 871 O O . LYS A 1 109 ? 5.387 -26.719 2.113 1 95.19 109 LYS A O 1
ATOM 876 N N . PHE A 1 110 ? 7.016 -25.562 0.947 1 95.19 110 PHE A N 1
ATOM 877 C CA . PHE A 1 110 ? 6.473 -25.922 -0.355 1 95.19 110 PHE A CA 1
ATOM 878 C C . PHE A 1 110 ? 7.559 -26.5 -1.253 1 95.19 110 PHE A C 1
ATOM 880 O O . PHE A 1 110 ? 7.93 -25.906 -2.262 1 95.19 110 PHE A O 1
ATOM 887 N N . PRO A 1 111 ? 7.953 -27.719 -1.025 1 93.69 111 PRO A N 1
ATOM 888 C CA . PRO A 1 111 ? 9.055 -28.328 -1.77 1 93.69 111 PRO A CA 1
ATOM 889 C C . PRO A 1 111 ? 8.719 -28.562 -3.242 1 93.69 111 PRO A C 1
ATOM 891 O O . PRO A 1 111 ? 9.625 -28.734 -4.066 1 93.69 111 PRO A O 1
ATOM 894 N N . GLU A 1 112 ? 7.453 -28.469 -3.648 1 91.81 112 GLU A N 1
ATOM 895 C CA . GLU A 1 112 ? 7.023 -28.734 -5.02 1 91.81 112 GLU A CA 1
ATOM 896 C C . GLU A 1 112 ? 7.562 -27.688 -5.98 1 91.81 112 GLU A C 1
ATOM 898 O O . GLU A 1 112 ? 7.59 -27.891 -7.195 1 91.81 112 GLU A O 1
ATOM 903 N N . PHE A 1 113 ? 8.016 -26.516 -5.504 1 93.19 113 PHE A N 1
ATOM 904 C CA . PHE A 1 113 ? 8.453 -25.438 -6.379 1 93.19 113 PHE A CA 1
ATOM 905 C C . PHE A 1 113 ? 9.977 -25.312 -6.359 1 93.19 113 PHE A C 1
ATOM 907 O O . PHE A 1 113 ? 10.531 -24.344 -6.879 1 93.19 113 PHE A O 1
ATOM 914 N N . GLN A 1 114 ? 10.664 -26.234 -5.816 1 90.44 114 GLN A N 1
ATOM 915 C CA . GLN A 1 114 ? 12.117 -26.188 -5.668 1 90.44 114 GLN A CA 1
ATOM 916 C C . GLN A 1 114 ? 12.797 -25.953 -7.012 1 90.44 114 GLN A C 1
ATOM 918 O O . GLN A 1 114 ? 13.625 -25.047 -7.148 1 90.44 114 GLN A O 1
ATOM 923 N N . ASN A 1 115 ? 12.406 -26.641 -8.078 1 88.69 115 ASN A N 1
ATOM 924 C CA . ASN A 1 115 ? 13.062 -26.531 -9.375 1 88.69 115 ASN A CA 1
ATOM 925 C C . ASN A 1 115 ? 12.719 -25.203 -10.062 1 88.69 115 ASN A C 1
ATOM 927 O O . ASN A 1 115 ? 13.547 -24.656 -10.789 1 88.69 115 ASN A O 1
ATOM 931 N N . THR A 1 116 ? 11.539 -24.672 -9.758 1 88.62 116 THR A N 1
ATOM 932 C CA . THR A 1 116 ? 11.078 -23.453 -10.391 1 88.62 116 THR A CA 1
ATOM 933 C C . THR A 1 116 ? 11.766 -22.234 -9.773 1 88.62 116 THR A C 1
ATOM 935 O O . THR A 1 116 ? 12.109 -21.281 -10.477 1 88.62 116 THR A O 1
ATOM 938 N N . LEU A 1 117 ? 12.062 -22.25 -8.508 1 88.94 117 LEU A N 1
ATOM 939 C CA . LEU A 1 117 ? 12.539 -21.078 -7.789 1 88.94 117 LEU A CA 1
ATOM 940 C C . LEU A 1 117 ? 14.062 -21.062 -7.711 1 88.94 117 LEU A C 1
ATOM 942 O O . LEU A 1 117 ? 14.664 -20.016 -7.445 1 88.94 117 LEU A O 1
ATOM 946 N N . GLU A 1 118 ? 14.695 -22.203 -7.891 1 76.19 118 GLU A N 1
ATOM 947 C CA . GLU A 1 118 ? 16.156 -22.281 -7.848 1 76.19 118 GLU A CA 1
ATOM 948 C C . GLU A 1 118 ? 16.75 -22.141 -9.242 1 76.19 118 GLU A C 1
ATOM 950 O O . GLU A 1 118 ? 17.969 -21.969 -9.391 1 76.19 118 GLU A O 1
ATOM 955 N N . ALA A 1 119 ? 15.852 -22.172 -10.234 1 66.38 119 ALA A N 1
ATOM 956 C CA . ALA A 1 119 ? 16.375 -22.094 -11.594 1 66.38 119 ALA A CA 1
ATOM 957 C C . ALA A 1 119 ? 16.719 -20.656 -11.969 1 66.38 119 ALA A C 1
ATOM 959 O O . ALA A 1 119 ? 16.109 -19.719 -11.461 1 66.38 119 ALA A O 1
ATOM 960 N N . MET B 1 1 ? -5.734 22.219 -6.469 1 87.94 1 MET B N 1
ATOM 961 C CA . MET B 1 1 ? -5.098 21.938 -5.188 1 87.94 1 MET B CA 1
ATOM 962 C C . MET B 1 1 ? -5.719 20.703 -4.531 1 87.94 1 MET B C 1
ATOM 964 O O . MET B 1 1 ? -6.941 20.609 -4.406 1 87.94 1 MET B O 1
ATOM 968 N N . LEU B 1 2 ? -4.855 19.688 -4.191 1 95.06 2 LEU B N 1
ATOM 969 C CA . LEU B 1 2 ? -5.34 18.391 -3.705 1 95.06 2 LEU B CA 1
ATOM 970 C C . LEU B 1 2 ? -5.246 18.328 -2.184 1 95.06 2 LEU B C 1
ATOM 972 O O . LEU B 1 2 ? -5.965 17.547 -1.551 1 95.06 2 LEU B O 1
ATOM 976 N N . ILE B 1 3 ? -4.379 19.156 -1.656 1 97.12 3 ILE B N 1
ATOM 977 C CA . ILE B 1 3 ? -4.133 19.047 -0.222 1 97.12 3 ILE B CA 1
ATOM 978 C C . ILE B 1 3 ? -4.148 20.438 0.406 1 97.12 3 ILE B C 1
ATOM 980 O O . ILE B 1 3 ? -3.512 21.375 -0.105 1 97.12 3 ILE B O 1
ATOM 984 N N . GLN B 1 4 ? -4.93 20.641 1.401 1 96.5 4 GLN B N 1
ATOM 985 C CA . GLN B 1 4 ? -4.879 21.828 2.248 1 96.5 4 GLN B CA 1
ATOM 986 C C . GLN B 1 4 ? -4.199 21.531 3.58 1 96.5 4 GLN B C 1
ATOM 988 O O . GLN B 1 4 ? -4.559 20.562 4.266 1 96.5 4 GLN B O 1
ATOM 993 N N . SER B 1 5 ? -3.287 22.359 3.941 1 94.88 5 SER B N 1
ATOM 994 C CA . SER B 1 5 ? -2.494 22.094 5.137 1 94.88 5 SER B CA 1
ATOM 995 C C . SER B 1 5 ? -2.855 23.047 6.266 1 94.88 5 SER B C 1
ATOM 997 O O . SER B 1 5 ? -3.092 24.234 6.031 1 94.88 5 SER B O 1
ATOM 999 N N . HIS B 1 6 ? -2.988 22.453 7.469 1 94.06 6 HIS B N 1
ATOM 1000 C CA . HIS B 1 6 ? -3.164 23.219 8.695 1 94.06 6 HIS B CA 1
ATOM 1001 C C . HIS B 1 6 ? -2.16 22.797 9.766 1 94.06 6 HIS B C 1
ATOM 1003 O O . HIS B 1 6 ? -2.047 21.609 10.07 1 94.06 6 HIS B O 1
ATOM 1009 N N . ARG B 1 7 ? -1.488 23.766 10.266 1 92.06 7 ARG B N 1
ATOM 1010 C CA . ARG B 1 7 ? -0.481 23.438 11.266 1 92.06 7 ARG B CA 1
ATOM 1011 C C . ARG B 1 7 ? -0.854 24.016 12.633 1 92.06 7 ARG B C 1
ATOM 1013 O O . ARG B 1 7 ? -1.309 25.156 12.727 1 92.06 7 ARG B O 1
ATOM 1020 N N . GLN B 1 8 ? -0.775 23.078 13.594 1 90.56 8 GLN B N 1
ATOM 1021 C CA . GLN B 1 8 ? -0.884 23.484 14.992 1 90.56 8 GLN B CA 1
ATOM 1022 C C . GLN B 1 8 ? 0.239 22.875 15.828 1 90.56 8 GLN B C 1
ATOM 1024 O O . GLN B 1 8 ? 0.231 21.672 16.109 1 90.56 8 GLN B O 1
ATOM 1029 N N . GLU B 1 9 ? 1.157 23.766 16.281 1 86.88 9 GLU B N 1
ATOM 1030 C CA . GLU B 1 9 ? 2.27 23.328 17.125 1 86.88 9 GLU B CA 1
ATOM 1031 C C . GLU B 1 9 ? 3.018 22.156 16.484 1 86.88 9 GLU B C 1
ATOM 1033 O O . GLU B 1 9 ? 3.574 22.297 15.391 1 86.88 9 GLU B O 1
ATOM 1038 N N . ASN B 1 10 ? 2.92 21.062 17.031 1 92.88 10 ASN B N 1
ATOM 1039 C CA . ASN B 1 10 ? 3.68 19.891 16.609 1 92.88 10 ASN B CA 1
ATOM 1040 C C . ASN B 1 10 ? 2.824 18.938 15.789 1 92.88 10 ASN B C 1
ATOM 1042 O O . ASN B 1 10 ? 3.104 17.734 15.734 1 92.88 10 ASN B O 1
ATOM 1046 N N . HIS B 1 11 ? 1.715 19.469 15.219 1 95.69 11 HIS B N 1
ATOM 1047 C CA . HIS B 1 11 ? 0.763 18.641 14.492 1 95.69 11 HIS B CA 1
ATOM 1048 C C . HIS B 1 11 ? 0.386 19.266 13.156 1 95.69 11 HIS B C 1
ATOM 1050 O O . HIS B 1 11 ? -0.073 20.406 13.102 1 95.69 11 HIS B O 1
ATOM 1056 N N . LEU B 1 12 ? 0.638 18.547 12.109 1 96.19 12 LEU B N 1
ATOM 1057 C CA . LEU B 1 12 ? 0.266 18.953 10.758 1 96.19 12 LEU B CA 1
ATOM 1058 C C . LEU B 1 12 ? -0.977 18.203 10.289 1 96.19 12 LEU B C 1
ATOM 1060 O O . LEU B 1 12 ? -1.008 16.984 10.305 1 96.19 12 LEU B O 1
ATOM 1064 N N . LEU B 1 13 ? -2.006 18.938 9.977 1 96.81 13 LEU B N 1
ATOM 1065 C CA . LEU B 1 13 ? -3.23 18.375 9.422 1 96.81 13 LEU B CA 1
ATOM 1066 C C . LEU B 1 13 ? -3.299 18.609 7.914 1 96.81 13 LEU B C 1
ATOM 1068 O O . LEU B 1 13 ? -3.215 19.75 7.449 1 96.81 13 LEU B O 1
ATOM 1072 N N . LEU B 1 14 ? -3.414 17.547 7.152 1 97.12 14 LEU B N 1
ATOM 1073 C CA . LEU B 1 14 ? -3.584 17.609 5.707 1 97.12 14 LEU B CA 1
ATOM 1074 C C . LEU B 1 14 ? -5 17.219 5.305 1 97.12 14 LEU B C 1
ATOM 1076 O O . LEU B 1 14 ? -5.398 16.062 5.484 1 97.12 14 LEU B O 1
ATOM 1080 N N . SER B 1 15 ? -5.695 18.156 4.805 1 97.69 15 SER B N 1
ATOM 1081 C CA . SER B 1 15 ? -7.027 17.875 4.281 1 97.69 15 SER B CA 1
ATOM 1082 C C . SER B 1 15 ? -6.973 17.531 2.795 1 97.69 15 SER B C 1
ATOM 1084 O O . SER B 1 15 ? -6.629 18.375 1.97 1 97.69 15 SER B O 1
ATOM 1086 N N . ILE B 1 16 ? -7.328 16.25 2.475 1 97.94 16 ILE B N 1
ATOM 1087 C CA . ILE B 1 16 ? -7.367 15.82 1.08 1 97.94 16 ILE B CA 1
ATOM 1088 C C . ILE B 1 16 ? -8.664 16.281 0.432 1 97.94 16 ILE B C 1
ATOM 1090 O O . ILE B 1 16 ? -9.758 15.969 0.909 1 97.94 16 ILE B O 1
ATOM 1094 N N . GLN B 1 17 ? -8.547 16.938 -0.693 1 97.06 17 GLN B N 1
ATOM 1095 C CA . GLN B 1 17 ? -9.664 17.75 -1.188 1 97.06 17 GLN B CA 1
ATOM 1096 C C . GLN B 1 17 ? -10.469 16.984 -2.236 1 97.06 17 GLN B C 1
ATOM 1098 O O . GLN B 1 17 ? -11.547 17.422 -2.641 1 97.06 17 GLN B O 1
ATOM 1103 N N . ARG B 1 18 ? -9.953 15.93 -2.748 1 95.69 18 ARG B N 1
ATOM 1104 C CA . ARG B 1 18 ? -10.656 15.125 -3.746 1 95.69 18 ARG B CA 1
ATOM 1105 C C . ARG B 1 18 ? -10.086 13.711 -3.805 1 95.69 18 ARG B C 1
ATOM 1107 O O . ARG B 1 18 ? -9.117 13.391 -3.104 1 95.69 18 ARG B O 1
ATOM 1114 N N . ASP B 1 19 ? -10.695 12.938 -4.652 1 96.62 19 ASP B N 1
ATOM 1115 C CA . ASP B 1 19 ? -10.273 11.555 -4.828 1 96.62 19 ASP B CA 1
ATOM 1116 C C . ASP B 1 19 ? -8.836 11.477 -5.34 1 96.62 19 ASP B C 1
ATOM 1118 O O . ASP B 1 19 ? -8.414 12.312 -6.141 1 96.62 19 ASP B O 1
ATOM 1122 N N . VAL B 1 20 ? -8.078 10.562 -4.836 1 93.69 20 VAL B N 1
ATOM 1123 C CA . VAL B 1 20 ? -6.727 10.305 -5.309 1 93.69 20 VAL B CA 1
ATOM 1124 C C . VAL B 1 20 ? -6.727 9.094 -6.246 1 93.69 20 VAL B C 1
ATOM 1126 O O . VAL B 1 20 ? -6.973 7.969 -5.812 1 93.69 20 VAL B O 1
ATOM 1129 N N . LEU B 1 21 ? -6.516 9.383 -7.508 1 91.5 21 LEU B N 1
ATOM 1130 C CA . LEU B 1 21 ? -6.578 8.375 -8.562 1 91.5 21 LEU B CA 1
ATOM 1131 C C . LEU B 1 21 ? -5.293 8.375 -9.391 1 91.5 21 LEU B C 1
ATOM 1133 O O . LEU B 1 21 ? -4.383 9.164 -9.125 1 91.5 21 LEU B O 1
ATOM 1137 N N . MET B 1 22 ? -5.207 7.484 -10.219 1 86.81 22 MET B N 1
ATOM 1138 C CA . MET B 1 22 ? -4.043 7.348 -11.094 1 86.81 22 MET B CA 1
ATOM 1139 C C . MET B 1 22 ? -3.719 8.672 -11.781 1 86.81 22 MET B C 1
ATOM 1141 O O . MET B 1 22 ? -2.559 9.078 -11.828 1 86.81 22 MET B O 1
ATOM 1145 N N . GLU B 1 23 ? -4.703 9.367 -12.18 1 89.94 23 GLU B N 1
ATOM 1146 C CA . GLU B 1 23 ? -4.523 10.562 -13.008 1 89.94 23 GLU B CA 1
ATOM 1147 C C . GLU B 1 23 ? -3.881 11.695 -12.211 1 89.94 23 GLU B C 1
ATOM 1149 O O . GLU B 1 23 ? -3.273 12.594 -12.781 1 89.94 23 GLU B O 1
ATOM 1154 N N . ASN B 1 24 ? -4.039 11.633 -10.844 1 93.44 24 ASN B N 1
ATOM 1155 C CA . ASN B 1 24 ? -3.529 12.766 -10.078 1 93.44 24 ASN B CA 1
ATOM 1156 C C . ASN B 1 24 ? -2.613 12.32 -8.945 1 93.44 24 ASN B C 1
ATOM 1158 O O . ASN B 1 24 ? -2.293 13.109 -8.055 1 93.44 24 ASN B O 1
ATOM 1162 N N . SER B 1 25 ? -2.285 11.078 -8.969 1 91.12 25 SER B N 1
ATOM 1163 C CA . SER B 1 25 ? -1.464 10.516 -7.902 1 91.12 25 SER B CA 1
ATOM 1164 C C . SER B 1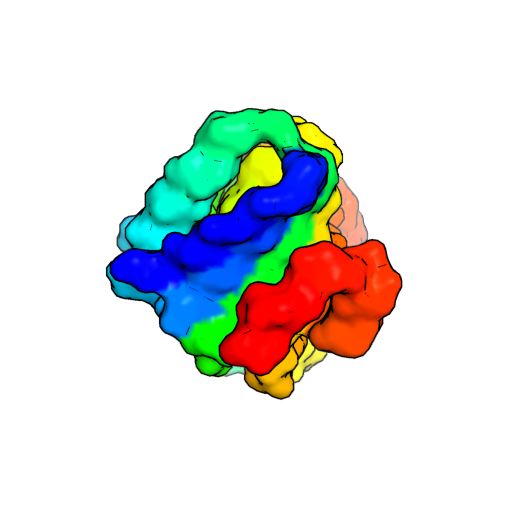 25 ? -0.115 11.219 -7.812 1 91.12 25 SER B C 1
ATOM 1166 O O . SER B 1 25 ? 0.395 11.461 -6.719 1 91.12 25 SER B O 1
ATOM 1168 N N . ARG B 1 26 ? 0.497 11.547 -8.922 1 89.62 26 ARG B N 1
ATOM 1169 C CA . ARG B 1 26 ? 1.769 12.266 -8.93 1 89.62 26 ARG B CA 1
ATOM 1170 C C . ARG B 1 26 ? 1.621 13.648 -8.305 1 89.62 26 ARG B C 1
ATOM 1172 O O . ARG B 1 26 ? 2.439 14.047 -7.477 1 89.62 26 ARG B O 1
ATOM 1179 N N . GLU B 1 27 ? 0.647 14.297 -8.766 1 94.06 27 GLU B N 1
ATOM 1180 C CA . GLU B 1 27 ? 0.368 15.617 -8.211 1 94.06 27 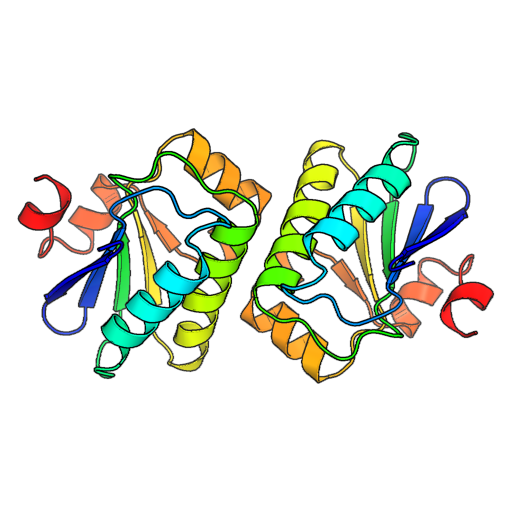GLU B CA 1
ATOM 1181 C C . GLU B 1 27 ? 0.121 15.547 -6.711 1 94.06 27 GLU B C 1
ATOM 1183 O O . GLU B 1 27 ? 0.624 16.375 -5.953 1 94.06 27 GLU B O 1
ATOM 1188 N N . PHE B 1 28 ? -0.654 14.586 -6.254 1 95.5 28 PHE B N 1
ATOM 1189 C CA . PHE B 1 28 ? -0.909 14.375 -4.836 1 95.5 28 PHE B CA 1
ATOM 1190 C C . PHE B 1 28 ? 0.4 14.266 -4.062 1 95.5 28 PHE B C 1
ATOM 1192 O O . PHE B 1 28 ? 0.592 14.961 -3.061 1 95.5 28 PHE B O 1
ATOM 1199 N N . TYR B 1 29 ? 1.255 13.477 -4.559 1 92.38 29 TYR B N 1
ATOM 1200 C CA . TYR B 1 29 ? 2.492 13.242 -3.822 1 92.38 29 TYR B CA 1
ATOM 1201 C C . TYR B 1 29 ? 3.377 14.484 -3.83 1 92.38 29 TYR B C 1
ATOM 1203 O O . TYR B 1 29 ? 4.031 14.789 -2.832 1 92.38 29 TYR B O 1
ATOM 1211 N N . GLN B 1 30 ? 3.393 15.156 -4.93 1 93.44 30 GLN B N 1
ATOM 1212 C CA . GLN B 1 30 ? 4.172 16.391 -4.996 1 93.44 30 GLN B CA 1
ATOM 1213 C C . GLN B 1 30 ? 3.676 17.406 -3.973 1 93.44 30 GLN B C 1
ATOM 1215 O O . GLN B 1 30 ? 4.477 18.047 -3.281 1 93.44 30 GLN B O 1
ATOM 1220 N N . GLU B 1 31 ? 2.443 17.5 -3.893 1 95.56 31 GLU B N 1
ATOM 1221 C CA . GLU B 1 31 ? 1.882 18.422 -2.916 1 95.56 31 GLU B CA 1
ATOM 1222 C C . GLU B 1 31 ? 2.135 17.953 -1.489 1 95.56 31 GLU B C 1
ATOM 1224 O O . GLU B 1 31 ? 2.391 18.75 -0.594 1 95.56 31 GLU B O 1
ATOM 1229 N N . PHE B 1 32 ? 2.02 16.656 -1.311 1 95.69 32 PHE B N 1
ATOM 1230 C CA . PHE B 1 32 ? 2.332 16.078 -0.012 1 95.69 32 PHE B CA 1
ATOM 1231 C C . PHE B 1 32 ? 3.762 16.406 0.4 1 95.69 32 PHE B C 1
ATOM 1233 O O . PHE B 1 32 ? 3.996 16.906 1.504 1 95.69 32 PHE B O 1
ATOM 1240 N N . GLU B 1 33 ? 4.656 16.203 -0.516 1 93.06 33 GLU B N 1
ATOM 1241 C CA . GLU B 1 33 ? 6.062 16.469 -0.235 1 93.06 33 GLU B CA 1
ATOM 1242 C C . GLU B 1 33 ? 6.289 17.938 0.128 1 93.06 33 GLU B C 1
ATOM 1244 O O . GLU B 1 33 ? 7.031 18.25 1.062 1 93.06 33 GLU B O 1
ATOM 1249 N N . LYS B 1 34 ? 5.652 18.75 -0.602 1 94 34 LYS B N 1
ATOM 1250 C CA . LYS B 1 34 ? 5.77 20.188 -0.335 1 94 34 LYS B CA 1
ATOM 1251 C C . LYS B 1 34 ? 5.23 20.531 1.051 1 94 34 LYS B C 1
ATOM 1253 O O . LYS B 1 34 ? 5.824 21.344 1.767 1 94 34 LYS B O 1
ATOM 1258 N N . ALA B 1 35 ? 4.148 19.891 1.417 1 93.56 35 ALA B N 1
ATOM 1259 C CA . ALA B 1 35 ? 3.496 20.172 2.693 1 93.56 35 ALA B CA 1
ATOM 1260 C C . ALA B 1 35 ? 4.379 19.75 3.865 1 93.56 35 ALA B C 1
ATOM 1262 O O . ALA B 1 35 ? 4.344 20.375 4.93 1 93.56 35 ALA B O 1
ATOM 1263 N N . ILE B 1 36 ? 5.172 18.734 3.658 1 92.88 36 ILE B N 1
ATOM 1264 C CA . ILE B 1 36 ? 5.91 18.188 4.797 1 92.88 36 ILE B CA 1
ATOM 1265 C C . ILE B 1 36 ? 7.344 18.719 4.773 1 92.88 36 ILE B C 1
ATOM 1267 O O . ILE B 1 36 ? 8.141 18.391 5.656 1 92.88 36 ILE B O 1
ATOM 1271 N N . GLU B 1 37 ? 7.602 19.391 3.67 1 87.38 37 GLU B N 1
ATOM 1272 C CA . GLU B 1 37 ? 8.969 19.875 3.525 1 87.38 37 GLU B CA 1
ATOM 1273 C C . GLU B 1 37 ? 9.406 20.656 4.754 1 87.38 37 GLU B C 1
ATOM 1275 O O . GLU B 1 37 ? 10.555 20.562 5.188 1 87.38 37 GLU B O 1
ATOM 1280 N N . SER B 1 38 ? 8.453 21.406 5.215 1 72.19 38 SER B N 1
ATOM 1281 C CA . SER B 1 38 ? 8.836 22.172 6.406 1 72.19 38 SER B CA 1
ATOM 1282 C C . SER B 1 38 ? 8.766 21.297 7.656 1 72.19 38 SER B C 1
ATOM 1284 O O . SER B 1 38 ? 7.855 20.484 7.801 1 72.19 38 SER B O 1
ATOM 1286 N N . SER B 1 39 ? 9.883 20.688 8.188 1 62.5 39 SER B N 1
ATOM 1287 C CA . SER B 1 39 ? 10.383 19.5 8.867 1 62.5 39 SER B CA 1
ATOM 1288 C C . SER B 1 39 ? 9.875 19.422 10.297 1 62.5 39 SER B C 1
ATOM 1290 O O . SER B 1 39 ? 9.852 18.344 10.898 1 62.5 39 SER B O 1
ATOM 1292 N N . ASN B 1 40 ? 9.398 20.328 11.164 1 80.69 40 ASN B N 1
ATOM 1293 C CA . ASN B 1 40 ? 9.453 19.875 12.547 1 80.69 40 ASN B CA 1
ATOM 1294 C C . ASN B 1 40 ? 8.055 19.625 13.117 1 80.69 40 ASN B C 1
ATOM 1296 O O . ASN B 1 40 ? 7.371 20.562 13.531 1 80.69 40 ASN B O 1
ATOM 1300 N N . PHE B 1 41 ? 7.465 18.469 12.844 1 91.75 41 PHE B N 1
ATOM 1301 C CA . PHE B 1 41 ? 6.246 18.016 13.508 1 91.75 41 PHE B CA 1
ATOM 1302 C C . PHE B 1 41 ? 6.355 16.547 13.883 1 91.75 41 PHE B C 1
ATOM 1304 O O . PHE B 1 41 ? 6.988 15.758 13.18 1 91.75 41 PHE B O 1
ATOM 1311 N N . GLY B 1 42 ? 5.789 16.266 14.984 1 93.88 42 GLY B N 1
ATOM 1312 C CA . GLY B 1 42 ? 5.836 14.898 15.492 1 93.88 42 GLY B CA 1
ATOM 1313 C C . GLY B 1 42 ? 4.605 14.086 15.133 1 93.88 42 GLY B C 1
ATOM 1314 O O . GLY B 1 42 ? 4.594 12.867 15.289 1 93.88 42 GLY B O 1
ATOM 1315 N N . LYS B 1 43 ? 3.541 14.836 14.633 1 95.56 43 LYS B N 1
ATOM 1316 C CA . LYS B 1 43 ? 2.281 14.18 14.297 1 95.56 43 LYS B CA 1
ATOM 1317 C C . LYS B 1 43 ? 1.713 14.719 12.984 1 95.56 43 LYS B C 1
ATOM 1319 O O . LYS B 1 43 ? 1.812 15.914 12.711 1 95.56 43 LYS B O 1
ATOM 1324 N N . LEU B 1 44 ? 1.17 13.867 12.203 1 96.25 44 LEU B N 1
ATOM 1325 C CA . LEU B 1 44 ? 0.482 14.242 10.969 1 96.25 44 LEU B CA 1
ATOM 1326 C C . LEU B 1 44 ? -0.861 13.531 10.859 1 96.25 44 LEU B C 1
ATOM 1328 O O . LEU B 1 44 ? -0.959 12.336 11.156 1 96.25 44 LEU B O 1
ATOM 1332 N N . THR B 1 45 ? -1.849 14.289 10.508 1 97.19 45 THR B N 1
ATOM 1333 C CA . THR B 1 45 ? -3.162 13.711 10.25 1 97.19 45 THR B CA 1
ATOM 1334 C C . THR B 1 45 ? -3.578 13.938 8.805 1 97.19 45 THR B C 1
ATOM 1336 O O . THR B 1 45 ? -3.434 15.039 8.273 1 97.19 45 THR B O 1
ATOM 1339 N N . MET B 1 46 ? -4.02 12.898 8.211 1 97.62 46 MET B N 1
ATOM 1340 C CA . MET B 1 46 ? -4.688 13 6.914 1 97.62 46 MET B CA 1
ATOM 1341 C C . MET B 1 46 ? -6.203 12.938 7.078 1 97.62 46 MET B C 1
ATOM 1343 O O . MET B 1 46 ? -6.73 11.984 7.645 1 97.62 46 MET B O 1
ATOM 1347 N N . ASP B 1 47 ? -6.809 14.016 6.676 1 98.19 47 ASP B N 1
ATOM 1348 C CA . ASP B 1 47 ? -8.266 14.125 6.715 1 98.19 47 ASP B CA 1
ATOM 1349 C C . ASP B 1 47 ? -8.883 13.797 5.355 1 98.19 47 ASP B C 1
ATOM 1351 O O . ASP B 1 47 ? -8.602 14.469 4.363 1 98.19 47 ASP B O 1
ATOM 1355 N N . PHE B 1 48 ? -9.773 12.773 5.301 1 98 48 PHE B N 1
ATOM 1356 C CA . PHE B 1 48 ? -10.312 12.281 4.043 1 98 48 PHE B CA 1
ATOM 1357 C C . PHE B 1 48 ? -11.773 12.672 3.889 1 98 48 PHE B C 1
ATOM 1359 O O . PHE B 1 48 ? -12.531 12.008 3.182 1 98 48 PHE B O 1
ATOM 1366 N N . HIS B 1 49 ? -12.156 13.719 4.516 1 96.94 49 HIS B N 1
ATOM 1367 C CA . HIS B 1 49 ? -13.547 14.148 4.543 1 96.94 49 HIS B CA 1
ATOM 1368 C C . HIS B 1 49 ? -14.086 14.367 3.135 1 96.94 49 HIS B C 1
ATOM 1370 O O . HIS B 1 49 ? -15.25 14.07 2.855 1 96.94 49 HIS B O 1
ATOM 1376 N N . SER B 1 50 ? -13.297 14.836 2.205 1 97.31 50 SER B N 1
ATOM 1377 C CA . SER B 1 50 ? -13.742 15.211 0.868 1 97.31 50 SER B CA 1
ATOM 1378 C C . SER B 1 50 ? -13.422 14.125 -0.153 1 97.31 50 SER B C 1
ATOM 1380 O O . SER B 1 50 ? -13.562 14.336 -1.358 1 97.31 50 SER B O 1
ATOM 1382 N N . VAL B 1 51 ? -12.945 12.961 0.298 1 97.69 51 VAL B N 1
ATOM 1383 C CA . VAL B 1 51 ? -12.531 11.875 -0.586 1 97.69 51 VAL B CA 1
ATOM 1384 C C . VAL B 1 51 ? -13.609 10.805 -0.623 1 97.69 51 VAL B C 1
ATOM 1386 O O . VAL B 1 51 ? -14.07 10.336 0.423 1 97.69 51 VAL B O 1
ATOM 1389 N N . LYS B 1 52 ? -13.977 10.445 -1.75 1 96.75 52 LYS B N 1
ATOM 1390 C CA . LYS B 1 52 ? -15.023 9.438 -1.898 1 96.75 52 LYS B CA 1
ATOM 1391 C C . LYS B 1 52 ? -14.43 8.078 -2.275 1 96.75 52 LYS B C 1
ATOM 1393 O O . LYS B 1 52 ? -14.953 7.035 -1.884 1 96.75 52 LYS B O 1
ATOM 1398 N N . PHE B 1 53 ? -13.266 8.242 -3.01 1 94.19 53 PHE B N 1
ATOM 1399 C CA . PHE B 1 53 ? -12.742 7 -3.566 1 94.19 53 PHE B CA 1
ATOM 1400 C C . PHE B 1 53 ? -11.227 7.066 -3.703 1 94.19 53 PHE B C 1
ATOM 1402 O O . PHE B 1 53 ? -10.664 8.148 -3.879 1 94.19 53 PHE B O 1
ATOM 1409 N N . LEU B 1 54 ? -10.609 5.801 -3.551 1 93.06 54 LEU B N 1
ATOM 1410 C CA . LEU B 1 54 ? -9.195 5.582 -3.855 1 93.06 54 LEU B CA 1
ATOM 1411 C C . LEU B 1 54 ? -9.023 4.402 -4.805 1 93.06 54 LEU B C 1
ATOM 1413 O O . LEU B 1 54 ? -9.602 3.332 -4.586 1 93.06 54 LEU B O 1
ATOM 1417 N N . ASP B 1 55 ? -8.383 4.621 -5.855 1 88.94 55 ASP B N 1
ATOM 1418 C CA . ASP B 1 55 ? -8.008 3.467 -6.664 1 88.94 55 ASP B CA 1
ATOM 1419 C C . ASP B 1 55 ? -6.637 2.93 -6.254 1 88.94 55 ASP B C 1
ATOM 1421 O O . ASP B 1 55 ? -6.078 3.348 -5.238 1 88.94 55 ASP B O 1
ATOM 1425 N N . SER B 1 56 ? -6.074 2.072 -6.957 1 85.69 56 SER B N 1
ATOM 1426 C CA . SER B 1 56 ? -4.812 1.437 -6.602 1 85.69 56 SER B CA 1
ATOM 1427 C C . SER B 1 56 ? -3.672 2.451 -6.57 1 85.69 56 SER B C 1
ATOM 1429 O O . SER B 1 56 ? -2.781 2.365 -5.723 1 85.69 56 SER B O 1
ATOM 1431 N N . SER B 1 57 ? -3.707 3.334 -7.531 1 87.88 57 SER B N 1
ATOM 1432 C CA . SER B 1 57 ? -2.662 4.352 -7.539 1 87.88 57 SER B CA 1
ATOM 1433 C C . SER B 1 57 ? -2.785 5.281 -6.336 1 87.88 57 SER B C 1
ATOM 1435 O O . SER B 1 57 ? -1.776 5.719 -5.777 1 87.88 57 SER B O 1
ATOM 1437 N N . GLY B 1 58 ? -4.035 5.52 -5.965 1 92.31 58 GLY B N 1
ATOM 1438 C CA . GLY B 1 58 ? -4.266 6.301 -4.758 1 92.31 58 GLY B CA 1
ATOM 1439 C C . GLY B 1 58 ? -3.768 5.613 -3.502 1 92.31 58 GLY B C 1
ATOM 1440 O O . GLY B 1 58 ? -3.143 6.246 -2.646 1 92.31 58 GLY B O 1
ATOM 1441 N N . ILE B 1 59 ? -3.982 4.383 -3.451 1 92.31 59 ILE B N 1
ATOM 1442 C CA . ILE B 1 59 ? -3.475 3.574 -2.348 1 92.31 59 ILE B CA 1
ATOM 1443 C C . ILE B 1 59 ? -1.951 3.66 -2.303 1 92.31 59 ILE B C 1
ATOM 1445 O O . ILE B 1 59 ? -1.369 3.924 -1.247 1 92.31 59 ILE B O 1
ATOM 1449 N N . GLY B 1 60 ? -1.358 3.467 -3.412 1 91.56 60 GLY B N 1
ATOM 1450 C CA . GLY B 1 60 ? 0.088 3.582 -3.516 1 91.56 60 GLY B CA 1
ATOM 1451 C C . GLY B 1 60 ? 0.612 4.934 -3.074 1 91.56 60 GLY B C 1
ATOM 1452 O O . GLY B 1 60 ? 1.627 5.02 -2.379 1 91.56 60 GLY B O 1
ATOM 1453 N N . ALA B 1 61 ? -0.099 5.949 -3.465 1 92.25 61 ALA B N 1
ATOM 1454 C CA . ALA B 1 61 ? 0.314 7.305 -3.119 1 92.25 61 ALA B CA 1
ATOM 1455 C C . ALA B 1 61 ? 0.259 7.531 -1.611 1 92.25 61 ALA B C 1
ATOM 1457 O O . ALA B 1 61 ? 1.162 8.141 -1.035 1 92.25 61 ALA B O 1
ATOM 1458 N N . VAL B 1 62 ? -0.778 7.023 -0.973 1 94.38 62 VAL B N 1
ATOM 1459 C CA . VAL B 1 62 ? -0.929 7.156 0.472 1 94.38 62 VAL B CA 1
ATOM 1460 C C . VAL B 1 62 ? 0.174 6.375 1.181 1 94.38 62 VAL B C 1
ATOM 1462 O O . VAL B 1 62 ? 0.768 6.863 2.146 1 94.38 62 VAL B O 1
ATOM 1465 N N . ILE B 1 63 ? 0.473 5.293 0.696 1 92.31 63 ILE B N 1
ATOM 1466 C CA . ILE B 1 63 ? 1.533 4.461 1.254 1 92.31 63 ILE B CA 1
ATOM 1467 C C . ILE B 1 63 ? 2.879 5.164 1.097 1 92.31 63 ILE B C 1
ATOM 1469 O O . ILE B 1 63 ? 3.666 5.23 2.043 1 92.31 63 ILE B O 1
ATOM 1473 N N . LYS B 1 64 ? 3.115 5.645 -0.115 1 90.12 64 LYS B N 1
ATOM 1474 C CA . LYS B 1 64 ? 4.359 6.367 -0.356 1 90.12 64 LYS B CA 1
ATOM 1475 C C . LYS B 1 64 ? 4.504 7.547 0.604 1 90.12 64 LYS B C 1
ATOM 1477 O O . LYS B 1 64 ? 5.57 7.75 1.189 1 90.12 64 LYS B O 1
ATOM 1482 N N . ALA B 1 65 ? 3.473 8.266 0.726 1 91.81 65 ALA B N 1
ATOM 1483 C CA . ALA B 1 65 ? 3.461 9.406 1.637 1 91.81 65 ALA B CA 1
ATOM 1484 C C . ALA B 1 65 ? 3.748 8.969 3.07 1 91.81 65 ALA B C 1
ATOM 1486 O O . ALA B 1 65 ? 4.59 9.562 3.75 1 91.81 65 ALA B O 1
ATOM 1487 N N . SER B 1 66 ? 3.062 7.906 3.516 1 91.56 66 SER B N 1
ATOM 1488 C CA . SER B 1 66 ? 3.215 7.406 4.879 1 91.56 66 SER B CA 1
ATOM 1489 C C . SER B 1 66 ? 4.625 6.871 5.113 1 91.56 66 SER B C 1
ATOM 1491 O O . SER B 1 66 ? 5.203 7.082 6.184 1 91.56 66 SER B O 1
ATOM 1493 N N . SER B 1 67 ? 5.168 6.27 4.152 1 87.06 67 SER B N 1
ATOM 1494 C CA . SER B 1 67 ? 6.508 5.699 4.262 1 87.06 67 SER B CA 1
ATOM 1495 C C . SER B 1 67 ? 7.562 6.793 4.402 1 87.06 67 SER B C 1
ATOM 1497 O O . SER B 1 67 ? 8.531 6.633 5.148 1 87.06 67 SER B O 1
ATOM 1499 N N . ALA B 1 68 ? 7.34 7.852 3.664 1 85.88 68 ALA B N 1
ATOM 1500 C CA . ALA B 1 68 ? 8.258 8.984 3.744 1 85.88 68 ALA B CA 1
ATOM 1501 C C . ALA B 1 68 ? 8.312 9.547 5.16 1 85.88 68 ALA B C 1
ATOM 1503 O O . ALA B 1 68 ? 9.344 10.078 5.586 1 85.88 68 ALA B O 1
ATOM 1504 N N . LEU B 1 69 ? 7.25 9.344 5.926 1 89 69 LEU B N 1
ATOM 1505 C CA . LEU B 1 69 ? 7.141 9.906 7.266 1 89 69 LEU B CA 1
ATOM 1506 C C . LEU B 1 69 ? 7.633 8.922 8.312 1 89 69 LEU B C 1
ATOM 1508 O O . LEU B 1 69 ? 8.086 9.32 9.391 1 89 69 LEU B O 1
ATOM 1512 N N . HIS B 1 70 ? 7.379 7.637 8.047 1 82.06 70 HIS B N 1
ATOM 1513 C CA . HIS B 1 70 ? 7.82 6.617 8.984 1 82.06 70 HIS B CA 1
ATOM 1514 C C . HIS B 1 70 ? 9.312 6.746 9.289 1 82.06 70 HIS B C 1
ATOM 1516 O O . HIS B 1 70 ? 9.734 6.598 10.438 1 82.06 70 HIS B O 1
ATOM 1522 N N . ASN B 1 71 ? 10.039 7.129 8.281 1 76.88 71 ASN B N 1
ATOM 1523 C CA . ASN B 1 71 ? 11.484 7.277 8.43 1 76.88 71 ASN B CA 1
ATOM 1524 C C . ASN B 1 71 ? 11.836 8.492 9.289 1 76.88 71 ASN B C 1
ATOM 1526 O O . ASN B 1 71 ? 12.961 8.602 9.781 1 76.88 71 ASN B O 1
ATOM 1530 N N . ARG B 1 72 ? 10.852 9.359 9.57 1 83.69 72 ARG B N 1
ATOM 1531 C CA . ARG B 1 72 ? 11.086 10.602 10.305 1 83.69 72 ARG B CA 1
ATOM 1532 C C . ARG B 1 72 ? 10.625 10.484 11.75 1 83.69 72 ARG B C 1
ATOM 1534 O O . ARG B 1 72 ? 10.812 11.398 12.547 1 83.69 72 ARG B O 1
ATOM 1541 N N . GLY B 1 73 ? 10.031 9.422 12.141 1 85.25 73 GLY B N 1
ATOM 1542 C CA . GLY B 1 73 ? 9.523 9.258 13.492 1 85.25 73 GLY B CA 1
ATOM 1543 C C . GLY B 1 73 ? 8.203 9.969 13.734 1 85.25 73 GLY B C 1
ATOM 1544 O O . GLY B 1 73 ? 7.871 10.305 14.875 1 85.25 73 GLY B O 1
ATOM 1545 N N . VAL B 1 74 ? 7.551 10.352 12.711 1 92.06 74 VAL B N 1
ATOM 1546 C CA . VAL B 1 74 ? 6.281 11.07 12.797 1 92.06 74 VAL B CA 1
ATOM 1547 C C . VAL B 1 74 ? 5.141 10.078 12.977 1 92.06 74 VAL B C 1
ATOM 1549 O O . VAL B 1 74 ? 5.074 9.055 12.281 1 92.06 74 VAL B O 1
ATOM 1552 N N . GLU B 1 75 ? 4.234 10.305 13.945 1 94 75 GLU B N 1
ATOM 1553 C CA . GLU B 1 75 ? 3.006 9.523 14.086 1 94 75 GLU B CA 1
ATOM 1554 C C . GLU B 1 75 ? 1.956 9.969 13.07 1 94 75 GLU B C 1
ATOM 1556 O O . GLU B 1 75 ? 1.673 11.156 12.938 1 94 75 GLU B O 1
ATOM 1561 N N . ILE B 1 76 ? 1.438 9.016 12.383 1 95.25 76 ILE B N 1
ATOM 1562 C CA . ILE B 1 76 ? 0.503 9.344 11.312 1 95.25 76 ILE B CA 1
ATOM 1563 C C . ILE B 1 76 ? -0.901 8.883 11.688 1 95.25 76 ILE B C 1
ATOM 1565 O O . ILE B 1 76 ? -1.104 7.719 12.047 1 95.25 76 ILE B O 1
ATOM 1569 N N . PHE B 1 77 ? -1.868 9.828 11.578 1 97.38 77 PHE B N 1
ATOM 1570 C CA . PHE B 1 77 ? -3.277 9.555 11.828 1 97.38 77 PHE B CA 1
ATOM 1571 C C . PHE B 1 77 ? -4.105 9.773 10.57 1 97.38 77 PHE B C 1
ATOM 1573 O O . PHE B 1 77 ? -3.725 10.555 9.703 1 97.38 77 PHE B O 1
ATOM 1580 N N . VAL B 1 78 ? -5.215 9.062 10.461 1 98.12 78 VAL B N 1
ATOM 1581 C CA . VAL B 1 78 ? -6.207 9.219 9.406 1 98.12 78 VAL B CA 1
ATOM 1582 C C . VAL B 1 78 ? -7.598 9.352 10.016 1 98.12 78 VAL B C 1
ATOM 1584 O O . VAL B 1 78 ? -7.941 8.633 10.953 1 98.12 78 VAL B O 1
ATOM 1587 N N . THR B 1 79 ? -8.344 10.273 9.523 1 98.06 79 THR B N 1
ATOM 1588 C CA . THR B 1 79 ? -9.703 10.43 10.016 1 98.06 79 THR B CA 1
ATOM 1589 C C . THR B 1 79 ? -10.664 10.742 8.867 1 98.06 79 THR B C 1
ATOM 1591 O O . THR B 1 79 ? -10.234 10.953 7.734 1 98.06 79 THR B O 1
ATOM 1594 N N . ASN B 1 80 ? -11.977 10.609 9.156 1 98 80 ASN B N 1
ATOM 1595 C CA . ASN B 1 80 ? -13.07 10.953 8.25 1 98 80 ASN B CA 1
ATOM 1596 C C . ASN B 1 80 ? -13.094 10.039 7.031 1 98 80 ASN B C 1
ATOM 1598 O O . ASN B 1 80 ? -13.281 10.508 5.906 1 98 80 ASN B O 1
ATOM 1602 N N . LEU B 1 81 ? -12.852 8.789 7.312 1 97.69 81 LEU B N 1
ATOM 1603 C CA . LEU B 1 81 ? -13.07 7.797 6.266 1 97.69 81 LEU B CA 1
ATOM 1604 C C . LEU B 1 81 ? -14.547 7.445 6.148 1 97.69 81 LEU B C 1
ATOM 1606 O O . LEU B 1 81 ? -15.219 7.199 7.156 1 97.69 81 LEU B O 1
ATOM 1610 N N . ASN B 1 82 ? -15.016 7.516 4.918 1 97.5 82 ASN B N 1
ATOM 1611 C CA . ASN B 1 82 ? -16.344 6.953 4.727 1 97.5 82 ASN B CA 1
ATOM 1612 C C . ASN B 1 82 ? -16.312 5.43 4.727 1 97.5 82 ASN B C 1
ATOM 1614 O O . ASN B 1 82 ? -15.25 4.824 4.867 1 97.5 82 ASN B O 1
ATOM 1618 N N . LYS B 1 83 ? -17.438 4.801 4.574 1 96.81 83 LYS B N 1
ATOM 1619 C CA . LYS B 1 83 ? -17.562 3.35 4.664 1 96.81 83 LYS B CA 1
ATOM 1620 C C . LYS B 1 83 ? -16.688 2.664 3.613 1 96.81 83 LYS B C 1
ATOM 1622 O O . LYS B 1 83 ? -15.953 1.724 3.922 1 96.81 83 LYS B O 1
ATOM 1627 N N . ASN B 1 84 ? -16.766 3.211 2.404 1 96.06 84 ASN B N 1
ATOM 1628 C CA . ASN B 1 84 ? -15.984 2.641 1.308 1 96.06 84 ASN B CA 1
ATOM 1629 C C . ASN B 1 84 ? -14.484 2.756 1.562 1 96.06 84 ASN B C 1
ATOM 1631 O O . ASN B 1 84 ? -13.75 1.786 1.383 1 96.06 84 ASN B O 1
ATOM 1635 N N . LEU B 1 85 ? -14.07 3.893 2.078 1 97.25 85 LEU B N 1
ATOM 1636 C CA . LEU B 1 85 ? -12.648 4.117 2.332 1 97.25 85 LEU B CA 1
ATOM 1637 C C . LEU B 1 85 ? -12.156 3.236 3.477 1 97.25 85 LEU B C 1
ATOM 1639 O O . LEU B 1 85 ? -11.023 2.76 3.453 1 97.25 85 LEU B O 1
ATOM 1643 N N . ASN B 1 86 ? -13.039 2.998 4.441 1 96.56 86 ASN B N 1
ATOM 1644 C CA . ASN B 1 86 ? -12.68 2.08 5.516 1 96.56 86 ASN B CA 1
ATOM 1645 C C . ASN B 1 86 ? -12.398 0.678 4.984 1 96.56 86 ASN B C 1
ATOM 1647 O O . ASN B 1 86 ? -11.422 0.04 5.387 1 96.56 86 ASN B O 1
ATOM 1651 N N . SER B 1 87 ? -13.234 0.286 4.098 1 93.5 87 SER B N 1
ATOM 1652 C CA . SER B 1 87 ? -13.047 -1.027 3.49 1 93.5 87 SER B CA 1
ATOM 1653 C C . SER B 1 87 ? -11.758 -1.085 2.686 1 93.5 87 SER B C 1
ATOM 1655 O O . SER B 1 87 ? -11.008 -2.061 2.771 1 93.5 87 SER B O 1
ATOM 1657 N N . VAL B 1 88 ? -11.492 -0.047 1.97 1 92.94 88 VAL B N 1
ATOM 1658 C CA . VAL B 1 88 ? -10.289 0.037 1.156 1 92.94 88 VAL B CA 1
ATOM 1659 C C . VAL B 1 88 ? -9.055 -0.015 2.055 1 92.94 88 VAL B C 1
ATOM 1661 O O . VAL B 1 88 ? -8.102 -0.744 1.77 1 92.94 88 VAL B O 1
ATOM 1664 N N . PHE B 1 89 ? -9.07 0.674 3.176 1 94.88 89 PHE B N 1
ATOM 1665 C CA . PHE B 1 89 ? -7.945 0.707 4.105 1 94.88 89 PHE B CA 1
ATOM 1666 C C . PHE B 1 89 ? -7.711 -0.667 4.719 1 94.88 89 PHE B C 1
ATOM 1668 O O . PHE B 1 89 ? -6.566 -1.096 4.875 1 94.88 89 PHE B O 1
ATOM 1675 N N . ARG B 1 90 ? -8.75 -1.342 4.957 1 91.25 90 ARG B N 1
ATOM 1676 C CA . ARG B 1 90 ? -8.641 -2.676 5.539 1 91.25 90 ARG B CA 1
ATOM 1677 C C . ARG B 1 90 ? -8.102 -3.676 4.52 1 91.25 90 ARG B C 1
ATOM 1679 O O . ARG B 1 90 ? -7.152 -4.406 4.805 1 91.25 90 ARG B O 1
ATOM 1686 N N . LEU B 1 91 ? -8.68 -3.613 3.334 1 87.19 91 LEU B N 1
ATOM 1687 C CA . LEU B 1 91 ? -8.32 -4.562 2.287 1 87.19 91 LEU B CA 1
ATOM 1688 C C . LEU B 1 91 ? -6.883 -4.352 1.827 1 87.19 91 LEU B C 1
ATOM 1690 O O . LEU B 1 91 ? -6.188 -5.309 1.482 1 87.19 91 LEU B O 1
ATOM 1694 N N . SER B 1 92 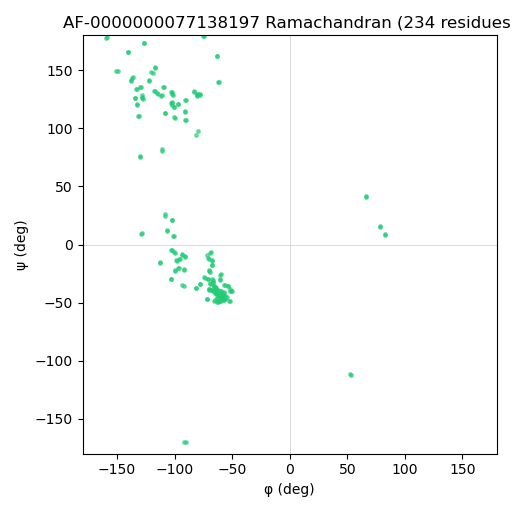? -6.441 -3.125 1.867 1 89.06 92 SER B N 1
ATOM 1695 C CA . SER B 1 92 ? -5.105 -2.795 1.376 1 89.06 92 SER B CA 1
ATOM 1696 C C . SER B 1 92 ? -4.07 -2.887 2.49 1 89.06 92 SER B C 1
ATOM 1698 O O . SER B 1 92 ? -2.869 -2.752 2.242 1 89.06 92 SER B O 1
ATOM 1700 N N . GLY B 1 93 ? -4.527 -3.031 3.795 1 88.38 93 GLY B N 1
ATOM 1701 C CA . GLY B 1 93 ? -3.617 -3.133 4.926 1 88.38 93 GLY B CA 1
ATOM 1702 C C . GLY B 1 93 ? -3.137 -1.784 5.426 1 88.38 93 GLY B C 1
ATOM 1703 O O . GLY B 1 93 ? -2.246 -1.713 6.273 1 88.38 93 GLY B O 1
ATOM 1704 N N . LEU B 1 94 ? -3.682 -0.727 4.953 1 92.25 94 LEU B N 1
ATOM 1705 C CA . LEU B 1 94 ? -3.305 0.613 5.391 1 92.25 94 LEU B CA 1
ATOM 1706 C C . LEU B 1 94 ? -3.561 0.789 6.887 1 92.25 94 LEU B C 1
ATOM 1708 O O . LEU B 1 94 ? -2.83 1.515 7.562 1 92.25 94 LEU B O 1
ATOM 1712 N N . ASN B 1 95 ? -4.559 0.074 7.34 1 91.56 95 ASN B N 1
ATOM 1713 C CA . ASN B 1 95 ? -4.891 0.186 8.758 1 91.56 95 ASN B CA 1
ATOM 1714 C C . ASN B 1 95 ? -3.805 -0.422 9.641 1 91.56 95 ASN B C 1
ATOM 1716 O O . ASN B 1 95 ? -3.793 -0.211 10.852 1 91.56 95 ASN B O 1
ATOM 1720 N N . HIS B 1 96 ? -2.855 -1.036 9.047 1 88.56 96 HIS B N 1
ATOM 1721 C CA . HIS B 1 96 ? -1.751 -1.606 9.805 1 88.56 96 HIS B CA 1
ATOM 1722 C C . HIS B 1 96 ? -0.596 -0.618 9.93 1 88.56 96 HIS B C 1
ATOM 1724 O O . HIS B 1 96 ? 0.257 -0.756 10.805 1 88.56 96 HIS B O 1
ATOM 1730 N N . ILE B 1 97 ? -0.573 0.338 9.016 1 87.5 97 ILE B N 1
ATOM 1731 C CA . ILE B 1 97 ? 0.576 1.236 9.039 1 87.5 97 ILE B CA 1
ATOM 1732 C C . ILE B 1 97 ? 0.127 2.639 9.445 1 87.5 97 ILE B C 1
ATOM 1734 O O . ILE B 1 97 ? 0.953 3.482 9.797 1 87.5 97 ILE B O 1
ATOM 1738 N N . LEU B 1 98 ? -1.133 2.836 9.391 1 93.38 98 LEU B N 1
ATOM 1739 C CA . LEU B 1 98 ? -1.708 4.121 9.766 1 93.38 98 LEU B CA 1
ATOM 1740 C C . LEU B 1 98 ? -2.688 3.961 10.922 1 93.38 98 LEU B C 1
ATOM 1742 O O . LEU B 1 98 ? -3.396 2.955 11.008 1 93.38 98 LEU B O 1
ATOM 1746 N N . SER B 1 99 ? -2.791 5.016 11.805 1 96.06 99 SER B N 1
ATOM 1747 C CA . SER B 1 99 ? -3.76 5.016 12.898 1 96.06 99 SER B CA 1
ATOM 1748 C C . SER B 1 99 ? -5.078 5.652 12.469 1 96.06 99 SER B C 1
ATOM 1750 O O . SER B 1 99 ? -5.16 6.871 12.312 1 96.06 99 SER B O 1
ATOM 1752 N N . ILE B 1 100 ? -6.031 4.809 12.305 1 97.5 100 ILE B N 1
ATOM 1753 C CA . ILE B 1 100 ? -7.328 5.301 11.859 1 97.5 100 ILE B CA 1
ATOM 1754 C C . ILE B 1 100 ? -8.188 5.652 13.07 1 97.5 100 ILE B C 1
ATOM 1756 O O . ILE B 1 100 ? -8.398 4.816 13.953 1 97.5 100 ILE B O 1
ATOM 1760 N N . LEU B 1 101 ? -8.648 6.844 13.117 1 97.56 101 LEU B N 1
ATOM 1761 C CA . LEU B 1 101 ? -9.523 7.309 14.188 1 97.56 101 LEU B CA 1
ATOM 1762 C C . LEU B 1 101 ? -10.844 7.824 13.625 1 97.56 101 LEU B C 1
ATOM 1764 O O . LEU B 1 101 ? -10.867 8.484 12.578 1 97.56 101 LEU B O 1
ATOM 1768 N N . THR B 1 102 ? -11.906 7.504 14.359 1 96.81 102 THR B N 1
ATOM 1769 C CA . THR B 1 102 ? -13.141 8.219 14.062 1 96.81 102 THR B CA 1
ATOM 1770 C C . THR B 1 102 ? -12.977 9.711 14.344 1 96.81 102 THR B C 1
ATOM 1772 O O . THR B 1 102 ? -12.055 10.125 15.039 1 96.81 102 THR B O 1
ATOM 1775 N N . LEU B 1 103 ? -13.898 10.453 13.758 1 96.19 103 LEU B N 1
ATOM 1776 C CA . LEU B 1 103 ? -13.82 11.883 14.008 1 96.19 103 LEU B CA 1
ATOM 1777 C C . LEU B 1 103 ? -13.914 12.188 15.5 1 96.19 103 LEU B C 1
ATOM 1779 O O . LEU B 1 103 ? -13.141 12.992 16.031 1 96.19 103 LEU B O 1
ATOM 1783 N N . ASP B 1 104 ? -14.836 11.5 16.172 1 96.38 104 ASP B N 1
ATOM 1784 C CA . ASP B 1 104 ? -15.016 11.719 17.609 1 96.38 104 ASP B CA 1
ATOM 1785 C C . ASP B 1 104 ? -13.742 11.367 18.375 1 96.38 104 ASP B C 1
ATOM 1787 O O . ASP B 1 104 ? -13.32 12.117 19.25 1 96.38 104 ASP B O 1
ATOM 1791 N N . GLU B 1 105 ? -13.164 10.258 18.141 1 97.62 105 GLU B N 1
ATOM 1792 C CA . GLU B 1 105 ? -11.922 9.844 18.781 1 97.62 105 GLU B CA 1
ATOM 1793 C C . GLU B 1 105 ? -10.797 10.836 18.516 1 97.62 105 GLU B C 1
ATOM 1795 O O . GLU B 1 105 ? -10.031 11.172 19.422 1 97.62 105 GLU B O 1
ATOM 1800 N N . TYR B 1 106 ? -10.75 11.25 17.203 1 96.94 106 TYR B N 1
ATOM 1801 C CA . TYR B 1 106 ? -9.688 12.164 16.812 1 96.94 106 TYR B CA 1
ATOM 1802 C C . TYR B 1 106 ? -9.805 13.492 17.547 1 96.94 106 TYR B C 1
ATOM 1804 O O . TYR B 1 106 ? -8.812 14.008 18.094 1 96.94 106 TYR B O 1
ATOM 1812 N N . LEU B 1 107 ? -10.992 14.039 17.609 1 96.19 107 LEU B N 1
ATOM 1813 C CA . LEU B 1 107 ? -11.195 15.344 18.219 1 96.19 107 LEU B CA 1
ATOM 1814 C C . LEU B 1 107 ? -11.031 15.273 19.734 1 96.19 107 LEU B C 1
ATOM 1816 O O . LEU B 1 107 ? -10.664 16.266 20.359 1 96.19 107 LEU B O 1
ATOM 1820 N N . SER B 1 108 ? -11.344 14.102 20.297 1 97 108 SER B N 1
ATOM 1821 C CA . SER B 1 108 ? -11.07 13.906 21.719 1 97 108 SER B CA 1
ATOM 1822 C C . SER B 1 108 ? -9.57 13.969 22.016 1 97 108 SER B C 1
ATOM 1824 O O . SER B 1 108 ? -9.156 14.539 23.031 1 97 108 SER B O 1
ATOM 1826 N N . LYS B 1 109 ? -8.773 13.445 21.125 1 95.31 109 LYS B N 1
ATOM 1827 C CA . LYS B 1 109 ? -7.32 13.383 21.281 1 95.31 109 LYS B CA 1
ATOM 1828 C C . LYS B 1 109 ? -6.668 14.711 20.906 1 95.31 109 LYS B C 1
ATOM 1830 O O . LYS B 1 109 ? -5.684 15.117 21.531 1 95.31 109 LYS B O 1
ATOM 1835 N N . PHE B 1 110 ? -7.277 15.297 19.844 1 95.31 110 PHE B N 1
ATOM 1836 C CA . PHE B 1 110 ? -6.707 16.531 19.312 1 95.31 110 PHE B CA 1
ATOM 1837 C C . PHE B 1 110 ? -7.781 17.594 19.156 1 95.31 110 PHE B C 1
ATOM 1839 O O . PHE B 1 110 ? -8.117 18 18.047 1 95.31 110 PHE B O 1
ATOM 1846 N N . PRO B 1 111 ? -8.203 18.203 20.25 1 93.88 111 PRO B N 1
ATOM 1847 C CA . PRO B 1 111 ? -9.305 19.156 20.219 1 93.88 111 PRO B CA 1
ATOM 1848 C C . PRO B 1 111 ? -8.945 20.438 19.453 1 93.88 111 PRO B C 1
ATOM 1850 O O . PRO B 1 111 ? -9.836 21.188 19.047 1 93.88 111 PRO B O 1
ATOM 1853 N N . GLU B 1 112 ? -7.676 20.703 19.156 1 92.06 112 GLU B N 1
ATOM 1854 C CA . GLU B 1 112 ? -7.223 21.922 18.5 1 92.06 112 GLU B CA 1
ATOM 1855 C C . GLU B 1 112 ? -7.723 22 17.062 1 92.06 112 GLU B C 1
ATOM 1857 O O . GLU B 1 112 ? -7.723 23.062 16.453 1 92.06 112 GLU B O 1
ATOM 1862 N N . PHE B 1 113 ? -8.156 20.891 16.469 1 93.44 113 PHE B N 1
ATOM 1863 C CA . PHE B 1 113 ? -8.555 20.875 15.062 1 93.44 113 PHE B CA 1
ATOM 1864 C C . PHE B 1 113 ? -10.07 20.781 14.938 1 93.44 113 PHE B C 1
ATOM 1866 O O . PHE B 1 113 ? -10.594 20.578 13.844 1 93.44 113 PHE B O 1
ATOM 1873 N N . GLN B 1 114 ? -10.789 20.969 15.977 1 90.56 114 GLN B N 1
ATOM 1874 C CA . GLN B 1 114 ? -12.242 20.812 15.992 1 90.56 114 GLN B CA 1
ATOM 1875 C C . GLN B 1 114 ? -12.891 21.703 14.93 1 90.56 114 GLN B C 1
ATOM 1877 O O . GLN B 1 114 ? -13.688 21.234 14.125 1 90.56 114 GLN B O 1
ATOM 1882 N N . ASN B 1 115 ? -12.484 22.953 14.781 1 88.69 115 ASN B N 1
ATOM 1883 C CA . ASN B 1 115 ? -13.109 23.891 13.844 1 88.69 115 ASN B CA 1
ATOM 1884 C C . ASN B 1 115 ? -12.719 23.578 12.398 1 88.69 115 ASN B C 1
ATOM 1886 O O . ASN B 1 115 ? -13.5 23.797 11.477 1 88.69 115 ASN B O 1
ATOM 1890 N N . THR B 1 116 ? -11.547 22.984 12.219 1 88.62 116 THR B N 1
ATOM 1891 C CA . THR B 1 116 ? -11.039 22.688 10.891 1 88.62 116 THR B CA 1
ATOM 1892 C C . THR B 1 116 ? -11.719 21.438 10.32 1 88.62 116 THR B C 1
ATOM 1894 O O . THR B 1 116 ? -12.023 21.375 9.133 1 88.62 116 THR B O 1
ATOM 1897 N N . LEU B 1 117 ? -12.062 20.469 11.133 1 89 117 LEU B N 1
ATOM 1898 C CA . LEU B 1 117 ? -12.523 19.172 10.664 1 89 117 LEU B CA 1
ATOM 1899 C C . LEU B 1 117 ? -14.047 19.109 10.656 1 89 117 LEU B C 1
ATOM 1901 O O . LEU B 1 117 ? -14.633 18.234 10.008 1 89 117 LEU B O 1
ATOM 1905 N N . GLU B 1 118 ? -14.688 19.984 11.414 1 76.62 118 GLU B N 1
ATOM 1906 C CA . GLU B 1 118 ? -16.156 20 11.445 1 76.62 118 GLU B CA 1
ATOM 1907 C C . GLU B 1 118 ? -16.719 21 10.438 1 76.62 118 GLU B C 1
ATOM 1909 O O . GLU B 1 118 ? -17.922 21.016 10.18 1 76.62 118 GLU B O 1
ATOM 1914 N N . ALA B 1 119 ? -15.789 21.781 9.867 1 66.56 119 ALA B N 1
ATOM 1915 C CA . ALA B 1 119 ? -16.281 22.797 8.938 1 66.56 119 ALA B CA 1
ATOM 1916 C C . ALA B 1 119 ? -16.594 22.172 7.578 1 66.56 119 ALA B C 1
ATOM 1918 O O . ALA B 1 119 ? -15.992 21.172 7.184 1 66.56 119 ALA B O 1
#

Secondary structure (DSSP, 8-state):
--EEEEEETTEEEEEE-S-B-GGGHHHHHHHHHHHHHS---SEEEEE-TT---B-HHHHHHHHHHHHHHHTTT-EEEEE---HHHHHHHHHHTGGGTSEE--HHHHHHH-GGGHHHHH-/--EEEEEETTEEEEEE-S-B-GGGHHHHHHHHHHHHHS---SEEEEE-TT---B-HHHHHHHHHHHHHHHTTT-EEEEE---HHHHHHHHHHTGGGTSEE--HHHHHHH-GGGHHHHH-

Foldseek 3Di:
DQWDWDDDDQEIEIEGQEEQEPVCLVVVLVVLCVRCVVPRHQEYEYECQNYDDYDPSNVVSVVVSLVVCVVNNHAYEYENDDPHRVVVCVVSVVVVSHPYDYPVRVCVVPVVCVVVRVD/DQWDWDDDDQEIEIEGQEEQEPVCLVVVLVVLCVRCVVPGHQEYEYECQNYDDYDPSNVVSVVVSLVVCVVNNHAYEYENDDPHRVVVCVVSVVVVSHPYDYPVRVCVVPVVCVVVRVD

Organism: Leptospira biflexa serovar Patoc (strain Patoc 1 / ATCC 23582 / Paris) (NCBI:txid456481)

Radius of gyration: 18.95 Å; Cα contacts (8 Å, |Δi|>4): 415; chains: 2; bounding box: 35×53×42 Å

InterPro domains:
  IPR002645 STAS domain [PF01740] (4-98)
  IPR002645 STAS domain [PS50801] (1-119)
  IPR003658 Anti-sigma factor antagonist [TIGR00377] (3-101)
  IPR036513 STAS domain superfamily [G3DSA:3.30.750.24] (3-114)
  IPR036513 STAS domain superfamily [SSF52091] (3-100)